Protein AF-0000000071189160 (afdb_homodimer)

pLDDT: mean 74.37, std 26.15, range [23.67, 98.25]

Sequence (328 aa):
MEPSLGYVTARKLLKERFGEPYVIANAHIEQITKGPPLKASDREGLLNLADKLKDCELTLQSIGYLEDLNTTDNLKQITERFPTHLKARWLDIARVIRNGGGKPNIGQMSQFITEKAMAANDPVFGDIMDNKDSTKNEKPRQKFRPECLERILASRPRFGDLQGMEPSLGYVTARKLLKERFGEPYVIANAHIEQITKGPPLKASDREGLLNLADKLKDCELTLQSIGYLEDLNTTDNLKQITERFPTHLKARWLDIARVIRNGGGKPNIGQMSQFITEKAMAANDPVFGDIMDNKDSTKNEKPRQKFRPECLERILASRPRFGDLQG

Solvent-accessible surface area (backbone atoms only — not comparable to full-atom values): 18697 Å² total; per-residue (Å²): 130,60,75,64,55,56,49,52,48,50,50,50,48,46,44,60,65,56,32,47,60,48,51,52,43,50,55,46,48,47,61,60,40,53,73,71,57,41,55,81,80,39,52,68,58,40,40,51,49,23,52,51,45,46,51,39,52,52,52,22,50,75,71,65,43,43,48,58,51,43,21,69,66,47,51,48,38,34,45,58,31,40,21,70,74,55,33,54,52,48,51,51,50,41,48,52,35,41,76,72,72,45,68,70,41,60,67,58,51,29,51,51,42,38,53,52,26,52,51,49,62,29,85,87,58,15,66,63,68,63,58,63,76,56,86,80,86,73,80,80,73,79,78,84,74,74,68,66,60,55,61,70,70,61,71,64,82,78,81,73,80,75,73,121,131,59,73,64,57,57,48,51,48,50,50,52,47,48,42,61,65,56,31,49,60,50,50,52,42,50,56,46,49,48,61,60,39,52,74,72,56,42,56,82,81,40,52,67,58,41,40,50,49,25,51,50,45,46,51,38,52,53,50,22,50,73,71,66,42,43,48,58,51,42,21,68,67,47,52,50,38,34,46,58,30,40,22,70,75,54,32,54,53,48,52,52,49,40,48,52,36,41,74,72,73,46,68,69,40,62,68,59,50,31,51,52,42,39,53,51,26,51,51,50,62,28,85,87,56,16,65,64,69,65,57,63,77,58,86,80,88,74,81,82,72,79,78,84,73,73,68,67,60,55,61,70,70,60,71,64,85,77,83,70,81,76,73,120

Organism: Exaiptasia diaphana (NCBI:txid2652724)

Foldseek 3Di:
DPPVVVVVVVVVVCCVVVVVLVVVLVVLLCVQLDDAADAPLCLVVLQVSLVSLVVSCVSCVVSVNQVVCFDPNSVVSNLNNYHPVLSVVVVVLQVVQVVVVHGDGSVLVSVSSNVVSCQLPPPVCNVVVVPPVDDDPDDPPDDDDPVVSVVSVPPPPPPDDPPD/DPPVVVVVVVVVVCCVVVVVLVVVLVVLLCVQLDDAADAPLCLVVLQVSLVSLVVSCVSCVVSVNQVVCFDPNSVVSNLNNYHPVLSVVVVVLQVVQVVVVHGDGSVLVSVSSNVVSCQCPPPVCNVVVVPPVDDDPDDPPDDDDPVVSVVSVPPPPPPDDPPD

Structure (mmCIF, N/CA/C/O backbone):
data_AF-0000000071189160-model_v1
#
loop_
_entity.id
_entity.type
_entity.pdbx_description
1 polymer 'Uncharacterized protein'
#
loop_
_atom_site.group_PDB
_atom_site.id
_atom_site.type_symbol
_atom_site.label_atom_id
_atom_site.label_alt_id
_atom_site.label_comp_id
_atom_site.label_asym_id
_atom_site.label_entity_id
_atom_site.label_seq_id
_atom_site.pdbx_PDB_ins_code
_atom_site.Cartn_x
_atom_site.Cartn_y
_atom_site.Cartn_z
_atom_site.occupancy
_atom_site.B_iso_or_equiv
_atom_site.auth_seq_id
_atom_site.auth_comp_id
_atom_site.auth_asym_id
_atom_site.auth_atom_id
_atom_site.pdbx_PDB_model_num
ATOM 1 N N . MET A 1 1 ? 10.414 -36.594 6.113 1 33.5 1 MET A N 1
ATOM 2 C CA . MET A 1 1 ? 9.906 -35.406 6.758 1 33.5 1 MET A CA 1
ATOM 3 C C . MET A 1 1 ? 8.727 -34.812 5.98 1 33.5 1 MET A C 1
ATOM 5 O O . MET A 1 1 ? 8.789 -34.719 4.754 1 33.5 1 MET A O 1
ATOM 9 N N . GLU A 1 2 ? 7.52 -34.844 6.445 1 39.72 2 GLU A N 1
ATOM 10 C CA . GLU A 1 2 ? 6.238 -34.562 5.809 1 39.72 2 GLU A CA 1
ATOM 11 C C . GLU A 1 2 ? 6.215 -33.156 5.242 1 39.72 2 GLU A C 1
ATOM 13 O O . GLU A 1 2 ? 6.695 -32.219 5.883 1 39.72 2 GLU A O 1
ATOM 18 N N . PRO A 1 3 ? 6.125 -33.062 3.967 1 46.66 3 PRO A N 1
ATOM 19 C CA . PRO A 1 3 ? 6.062 -31.812 3.219 1 46.66 3 PRO A CA 1
ATOM 20 C C . PRO A 1 3 ? 5.355 -30.703 3.994 1 46.66 3 PRO A C 1
ATOM 22 O O . PRO A 1 3 ? 5.707 -29.531 3.855 1 46.66 3 PRO A O 1
ATOM 25 N N . SER A 1 4 ? 4.492 -31.078 4.875 1 48.78 4 SER A N 1
ATOM 26 C CA . SER A 1 4 ? 3.73 -30.141 5.711 1 48.78 4 SER A CA 1
ATOM 27 C C . SER A 1 4 ? 4.625 -29.469 6.746 1 48.78 4 SER A C 1
ATOM 29 O O . SER A 1 4 ? 4.441 -28.297 7.059 1 48.78 4 SER A O 1
ATOM 31 N N . LEU A 1 5 ? 5.559 -30.266 7.328 1 48.88 5 LEU A N 1
ATOM 32 C CA . LEU A 1 5 ? 6.387 -29.719 8.398 1 48.88 5 LEU A CA 1
ATOM 33 C C . LEU A 1 5 ? 7.34 -28.656 7.863 1 48.88 5 LEU A C 1
ATOM 35 O O . LEU A 1 5 ? 7.602 -27.656 8.531 1 48.88 5 LEU A O 1
ATOM 39 N N . GLY A 1 6 ? 7.863 -28.875 6.723 1 45.75 6 GLY A N 1
ATOM 40 C CA . GLY A 1 6 ? 8.766 -27.906 6.109 1 45.75 6 GLY A CA 1
ATOM 41 C C . GLY A 1 6 ? 8.109 -26.578 5.805 1 45.75 6 GLY A C 1
ATOM 42 O O . GLY A 1 6 ? 8.727 -25.516 5.961 1 45.75 6 GLY A O 1
ATOM 43 N N . TYR A 1 7 ? 6.875 -26.75 5.449 1 47.91 7 TYR A N 1
ATOM 44 C CA . TYR A 1 7 ? 6.125 -25.531 5.172 1 47.91 7 TYR A CA 1
ATOM 45 C C . TYR A 1 7 ? 5.887 -24.734 6.449 1 47.91 7 TYR A C 1
ATOM 47 O O . TYR A 1 7 ? 6.062 -23.516 6.469 1 47.91 7 TYR A O 1
ATOM 55 N N . VAL A 1 8 ? 5.492 -25.484 7.48 1 50.38 8 VAL A N 1
ATOM 56 C CA . VAL A 1 8 ? 5.219 -24.812 8.742 1 50.38 8 VAL A CA 1
ATOM 57 C C . VAL A 1 8 ? 6.5 -24.156 9.266 1 50.38 8 VAL A C 1
ATOM 59 O O . VAL A 1 8 ? 6.473 -23.031 9.742 1 50.38 8 VAL A O 1
ATOM 62 N N . THR A 1 9 ? 7.566 -24.875 9.141 1 50.59 9 THR A N 1
ATOM 63 C CA . THR A 1 9 ? 8.82 -24.312 9.641 1 50.59 9 THR A CA 1
ATOM 64 C C . THR A 1 9 ? 9.273 -23.141 8.781 1 50.59 9 THR A C 1
ATOM 66 O O . THR A 1 9 ? 9.742 -22.125 9.312 1 50.59 9 THR A O 1
ATOM 69 N N . ALA A 1 10 ? 9.195 -23.281 7.582 1 47.94 10 ALA A N 1
ATOM 70 C CA . ALA A 1 10 ? 9.57 -22.172 6.699 1 47.94 10 ALA A CA 1
ATOM 71 C C . ALA A 1 10 ? 8.688 -20.953 6.953 1 47.94 10 ALA A C 1
ATOM 73 O O . ALA A 1 10 ? 9.18 -19.812 6.98 1 47.94 10 ALA A O 1
ATOM 74 N N . ARG A 1 11 ? 7.41 -21.234 7.234 1 48.31 11 ARG A N 1
ATOM 75 C CA . ARG A 1 11 ? 6.5 -20.141 7.59 1 48.31 11 ARG A CA 1
ATOM 76 C C . ARG A 1 11 ? 6.938 -19.469 8.883 1 48.31 11 ARG A C 1
ATOM 78 O O . ARG A 1 11 ? 6.879 -18.234 8.992 1 48.31 11 ARG A O 1
ATOM 85 N N . LYS A 1 12 ? 7.246 -20.328 9.852 1 50.97 12 LYS A N 1
ATOM 86 C CA . LYS A 1 12 ? 7.703 -19.781 11.125 1 50.97 12 LYS A CA 1
ATOM 87 C C . LYS A 1 12 ? 8.977 -18.969 10.953 1 50.97 12 LYS A C 1
ATOM 89 O O . LYS A 1 12 ? 9.117 -17.891 11.523 1 50.97 12 LYS A O 1
ATOM 94 N N . LEU A 1 13 ? 9.867 -19.5 10.188 1 47.38 13 LEU A N 1
ATOM 95 C CA . LEU A 1 13 ? 11.141 -18.812 9.969 1 47.38 13 LEU A CA 1
ATOM 96 C C . LEU A 1 13 ? 10.938 -17.531 9.172 1 47.38 13 LEU A C 1
ATOM 98 O O . LEU A 1 13 ? 11.57 -16.516 9.461 1 47.38 13 LEU A O 1
ATOM 102 N N . LEU A 1 14 ? 10.219 -17.531 8.188 1 49.66 14 LEU A N 1
ATOM 103 C CA . LEU A 1 14 ? 9.867 -16.328 7.438 1 49.66 14 LEU A CA 1
ATOM 104 C C . LEU A 1 14 ? 9.234 -15.289 8.344 1 49.66 14 LEU A C 1
ATOM 106 O O . LEU A 1 14 ? 9.562 -14.102 8.258 1 49.66 14 LEU A O 1
ATOM 110 N N . LYS A 1 15 ? 8.336 -15.828 9.188 1 52.25 15 LYS A N 1
ATOM 111 C CA . LYS A 1 15 ? 7.734 -14.93 10.172 1 52.25 15 LYS A CA 1
ATOM 112 C C . LYS A 1 15 ? 8.789 -14.352 11.109 1 52.25 15 LYS A C 1
ATOM 114 O O . LYS A 1 15 ? 8.734 -13.18 11.469 1 52.25 15 LYS A O 1
ATOM 119 N N . GLU A 1 16 ? 9.609 -15.203 11.602 1 52.16 16 GLU A N 1
ATOM 120 C CA . GLU A 1 16 ? 10.625 -14.758 12.555 1 52.16 16 GLU A CA 1
ATOM 121 C C . GLU A 1 16 ? 11.547 -13.711 11.93 1 52.16 16 GLU A C 1
ATOM 123 O O . GLU A 1 16 ? 11.906 -12.734 12.578 1 52.16 16 GLU A O 1
ATOM 128 N N . ARG A 1 17 ? 12.086 -14.07 10.836 1 49.28 17 ARG A N 1
ATOM 129 C CA . ARG A 1 17 ? 13.086 -13.18 10.25 1 49.28 17 ARG A CA 1
ATOM 130 C C . ARG A 1 17 ? 12.422 -11.992 9.562 1 49.28 17 ARG A C 1
ATOM 132 O O . ARG A 1 17 ? 12.883 -10.859 9.68 1 49.28 17 ARG A O 1
ATOM 139 N N . PHE A 1 18 ? 11.461 -12.25 8.742 1 53.78 18 PHE A N 1
ATOM 140 C CA . PHE A 1 18 ? 10.812 -11.188 7.984 1 53.78 18 PHE A CA 1
ATOM 141 C C . PHE A 1 18 ? 9.703 -10.531 8.805 1 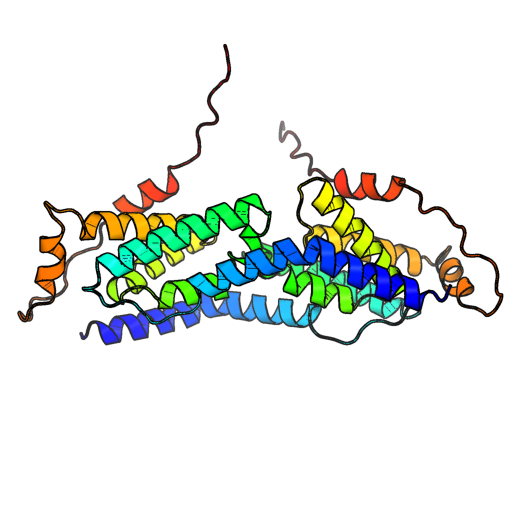53.78 18 PHE A C 1
ATOM 143 O O . PHE A 1 18 ? 9.195 -9.477 8.438 1 53.78 18 PHE A O 1
ATOM 150 N N . GLY A 1 19 ? 9.57 -11.211 9.922 1 62.69 19 GLY A N 1
ATOM 151 C CA . GLY A 1 19 ? 8.523 -10.742 10.812 1 62.69 19 GLY A CA 1
ATOM 152 C C . GLY A 1 19 ? 8.891 -9.453 11.539 1 62.69 19 GLY A C 1
ATOM 153 O O . GLY A 1 19 ? 8.023 -8.617 11.789 1 62.69 19 GLY A O 1
ATOM 154 N N . GLU A 1 20 ? 10.25 -9.305 11.633 1 79.12 20 GLU A N 1
ATOM 155 C CA . GLU A 1 20 ? 10.617 -8.156 12.461 1 79.12 20 GLU A CA 1
ATOM 156 C C . GLU A 1 20 ? 10.438 -6.852 11.695 1 79.12 20 GLU A C 1
ATOM 158 O O . GLU A 1 20 ? 9.82 -5.914 12.195 1 79.12 20 GLU A O 1
ATOM 163 N N . PRO A 1 21 ? 10.922 -6.82 10.406 1 85.75 21 PRO A N 1
ATOM 164 C CA . PRO A 1 21 ? 10.719 -5.551 9.703 1 85.75 21 PRO A CA 1
ATOM 165 C C . PRO A 1 21 ? 9.242 -5.246 9.461 1 85.75 21 PRO A C 1
ATOM 167 O O . PRO A 1 21 ? 8.836 -4.082 9.492 1 85.75 21 PRO A O 1
ATOM 170 N N . TYR A 1 22 ? 8.539 -6.262 9.336 1 87.44 22 TYR A N 1
ATOM 171 C CA . TYR A 1 22 ? 7.109 -6.078 9.141 1 87.44 22 TYR A CA 1
ATOM 172 C C . TYR A 1 22 ? 6.449 -5.531 10.398 1 87.44 22 TYR A C 1
ATOM 174 O O . TYR A 1 22 ? 5.629 -4.617 10.336 1 87.44 22 TYR A O 1
ATOM 182 N N . VAL A 1 23 ? 6.828 -6.113 11.5 1 90.19 23 VAL A N 1
ATOM 183 C CA . VAL A 1 23 ? 6.285 -5.676 12.781 1 90.19 23 VAL A CA 1
ATOM 184 C C . VAL A 1 23 ? 6.68 -4.223 13.039 1 90.19 23 VAL A C 1
ATOM 186 O O . VAL A 1 23 ? 5.848 -3.414 13.461 1 90.19 23 VAL A O 1
ATOM 189 N N . ILE A 1 24 ? 7.898 -3.883 12.719 1 92.38 24 ILE A N 1
ATOM 190 C CA . ILE A 1 24 ? 8.391 -2.521 12.891 1 92.38 24 ILE A CA 1
ATOM 191 C C . ILE A 1 24 ? 7.621 -1.571 11.977 1 92.38 24 ILE A C 1
ATOM 193 O O . ILE A 1 24 ? 7.152 -0.52 12.422 1 92.38 24 ILE A O 1
ATOM 197 N N . ALA A 1 25 ? 7.484 -1.982 10.75 1 94.19 25 ALA A N 1
ATOM 198 C CA . ALA A 1 25 ? 6.777 -1.151 9.781 1 94.19 25 ALA A CA 1
ATOM 199 C C . ALA A 1 25 ? 5.344 -0.876 10.242 1 94.19 25 ALA A C 1
ATOM 201 O O . ALA A 1 25 ? 4.902 0.275 10.258 1 94.19 25 ALA A O 1
ATOM 202 N N . ASN A 1 26 ? 4.668 -1.896 10.703 1 93.88 26 ASN A N 1
ATOM 203 C CA . ASN A 1 26 ? 3.271 -1.745 11.086 1 93.88 26 ASN A CA 1
ATOM 204 C C . ASN A 1 26 ? 3.127 -0.875 12.336 1 93.88 26 ASN A C 1
ATOM 206 O O . ASN A 1 26 ? 2.189 -0.082 12.438 1 93.88 26 ASN A O 1
ATOM 210 N N . ALA A 1 27 ? 4.023 -1.061 13.234 1 94.12 27 ALA A N 1
ATOM 211 C CA . ALA A 1 27 ? 3.992 -0.224 14.438 1 94.12 27 ALA A CA 1
ATOM 212 C C . ALA A 1 27 ? 4.141 1.251 14.078 1 94.12 27 ALA A C 1
ATOM 214 O O . ALA A 1 27 ? 3.441 2.104 14.625 1 94.12 27 ALA A O 1
ATOM 215 N N . HIS A 1 28 ? 5.035 1.533 13.164 1 96.31 28 HIS A N 1
ATOM 216 C CA . HIS A 1 28 ? 5.25 2.912 12.742 1 96.31 28 HIS A CA 1
ATOM 217 C C . HIS A 1 28 ? 4.055 3.447 11.969 1 96.31 28 HIS A C 1
ATOM 219 O O . HIS A 1 28 ? 3.652 4.598 12.148 1 96.31 28 HIS A O 1
ATOM 225 N N . ILE A 1 29 ? 3.473 2.682 11.102 1 97.75 29 ILE A N 1
ATOM 226 C CA . ILE A 1 29 ? 2.311 3.094 10.32 1 97.75 29 ILE A CA 1
ATOM 227 C C . ILE A 1 29 ? 1.142 3.395 11.258 1 97.75 29 ILE A C 1
ATOM 229 O O . ILE A 1 29 ? 0.478 4.426 11.117 1 97.75 29 ILE A O 1
ATOM 233 N N . GLU A 1 30 ? 0.922 2.537 12.234 1 96.81 30 GLU A N 1
ATOM 234 C CA . GLU A 1 30 ? -0.174 2.73 13.18 1 96.81 30 GLU A CA 1
ATOM 235 C C . GLU A 1 30 ? 0 4.023 13.969 1 96.81 30 GLU A C 1
ATOM 237 O O . GLU A 1 30 ? -0.978 4.715 14.266 1 96.81 30 GLU A O 1
ATOM 242 N N . GLN A 1 31 ? 1.204 4.336 14.25 1 95.56 31 GLN A N 1
ATOM 243 C CA . GLN A 1 31 ? 1.503 5.523 15.047 1 95.56 31 GLN A CA 1
ATOM 244 C C . GLN A 1 31 ? 1.04 6.793 14.328 1 95.56 31 GLN A C 1
ATOM 246 O O . GLN A 1 31 ? 0.618 7.754 14.977 1 95.56 31 GLN A O 1
ATOM 251 N N . ILE A 1 32 ? 1.069 6.75 13.016 1 97.62 32 ILE A N 1
ATOM 252 C CA . ILE A 1 32 ? 0.796 8 12.328 1 97.62 32 ILE A CA 1
ATOM 253 C C . ILE A 1 32 ? -0.613 7.973 11.742 1 97.62 32 ILE A C 1
ATOM 255 O O . ILE A 1 32 ? -1.147 9.008 11.336 1 97.62 32 ILE A O 1
ATOM 259 N N . THR A 1 33 ? -1.195 6.828 11.625 1 97.56 33 THR A N 1
ATOM 260 C CA . THR A 1 33 ? -2.518 6.727 11.016 1 97.56 33 THR A CA 1
ATOM 261 C C . THR A 1 33 ? -3.607 6.758 12.078 1 97.56 33 THR A C 1
ATOM 263 O O . THR A 1 33 ? -4.758 7.094 11.789 1 97.56 33 THR A O 1
ATOM 266 N N . LYS A 1 34 ? -3.189 6.406 13.25 1 95.56 34 LYS A N 1
ATOM 267 C CA . LYS A 1 34 ? -4.168 6.383 14.336 1 95.56 34 LYS A CA 1
ATOM 268 C C . LYS A 1 34 ? -4 7.594 15.25 1 95.56 34 LYS A C 1
ATOM 270 O O . LYS A 1 34 ? -2.881 8.055 15.484 1 95.56 34 LYS A O 1
ATOM 275 N N . GLY A 1 35 ? -5.074 8.18 15.734 1 93.56 35 GLY A N 1
ATOM 276 C CA . GLY A 1 35 ? -5.062 9.32 16.641 1 93.56 35 GLY A CA 1
ATOM 277 C C . GLY A 1 35 ? -6.152 10.328 16.344 1 93.56 35 GLY A C 1
ATOM 278 O O . GLY A 1 35 ? -6.789 10.273 15.289 1 93.56 35 GLY A O 1
ATOM 279 N N . PRO A 1 36 ? -6.336 11.188 17.234 1 93.69 36 PRO A N 1
ATOM 280 C CA . PRO A 1 36 ? -7.363 12.219 17.062 1 93.69 36 PRO A CA 1
ATOM 281 C C . PRO A 1 36 ? -6.93 13.32 16.094 1 93.69 36 PRO A C 1
ATOM 283 O O . PRO A 1 36 ? -5.73 13.531 15.898 1 93.69 36 PRO A O 1
ATOM 286 N N . PRO A 1 37 ? -7.895 13.906 15.484 1 94.06 37 PRO A N 1
ATOM 287 C CA . PRO A 1 37 ? -7.551 15.094 14.711 1 94.06 37 PRO A CA 1
ATOM 288 C C . PRO A 1 37 ? -6.93 16.203 15.562 1 94.06 37 PRO A C 1
ATOM 290 O O . PRO A 1 37 ? -7.262 16.328 16.75 1 94.06 37 PRO A O 1
ATOM 293 N N . LEU A 1 38 ? -6.078 16.953 14.922 1 96.81 38 LEU A N 1
ATOM 294 C CA . LEU A 1 38 ? -5.473 18.094 15.594 1 96.81 38 LEU A CA 1
ATOM 295 C C . LEU A 1 38 ? -6.387 19.312 15.516 1 96.81 38 LEU A C 1
ATOM 297 O O . LEU A 1 38 ? -7.047 19.547 14.5 1 96.81 38 LEU A O 1
ATOM 301 N N . LYS A 1 39 ? -6.312 20.109 16.562 1 93.94 39 LYS A N 1
ATOM 302 C CA . LYS A 1 39 ? -6.996 21.391 16.547 1 93.94 39 LYS A CA 1
ATOM 303 C C . LYS A 1 39 ? -6.207 22.422 15.734 1 93.94 39 LYS A C 1
ATOM 305 O O . LYS A 1 39 ? -4.98 22.344 15.656 1 93.94 39 LYS A O 1
ATOM 310 N N . ALA A 1 40 ? -6.906 23.344 15.211 1 90.38 40 ALA A N 1
ATOM 311 C CA . ALA A 1 40 ? -6.285 24.391 14.406 1 90.38 40 ALA A CA 1
ATOM 312 C C . ALA A 1 40 ? -5.246 25.172 15.211 1 90.38 40 ALA A C 1
ATOM 314 O O . ALA A 1 40 ? -4.23 25.609 14.664 1 90.38 40 ALA A O 1
ATOM 315 N N . SER A 1 41 ? -5.418 25.312 16.469 1 91.06 41 SER A N 1
ATOM 316 C CA . SER A 1 41 ? -4.559 26.109 17.328 1 91.06 41 SER A CA 1
ATOM 317 C C . SER A 1 41 ? -3.396 25.281 17.875 1 91.06 41 SER A C 1
ATOM 319 O O . SER A 1 41 ? -2.504 25.828 18.531 1 91.06 41 SER A O 1
ATOM 321 N N . ASP A 1 42 ? -3.42 24.062 17.641 1 93.19 42 ASP A N 1
ATOM 322 C CA . ASP A 1 42 ? -2.42 23.172 18.219 1 93.19 42 ASP A CA 1
ATOM 323 C C . ASP A 1 42 ? -1.12 23.203 17.422 1 93.19 42 ASP A C 1
ATOM 325 O O . ASP A 1 42 ? -0.782 22.25 16.734 1 93.19 42 ASP A O 1
ATOM 329 N N . ARG A 1 43 ? -0.345 24.188 17.609 1 92 43 ARG A N 1
ATOM 330 C CA . ARG A 1 43 ? 0.89 24.406 16.875 1 92 43 ARG A CA 1
ATOM 331 C C . ARG A 1 43 ? 1.926 23.328 17.203 1 92 43 ARG A C 1
ATOM 333 O O . ARG A 1 43 ? 2.604 22.828 16.297 1 92 43 ARG A O 1
ATOM 340 N N . GLU A 1 44 ? 2.031 23.047 18.453 1 93.44 44 GLU A N 1
ATOM 341 C CA . GLU A 1 44 ? 2.988 22.031 18.875 1 93.44 44 GLU A CA 1
ATOM 342 C C . GLU A 1 44 ? 2.609 20.656 18.344 1 93.44 44 GLU A C 1
ATOM 344 O O . GLU A 1 44 ? 3.479 19.891 17.922 1 93.44 44 GLU A O 1
ATOM 349 N N . GLY A 1 45 ? 1.301 20.344 18.422 1 96.06 45 GLY A N 1
ATOM 350 C CA . GLY A 1 45 ? 0.821 19.094 17.875 1 96.06 45 GLY A CA 1
ATOM 351 C C . GLY A 1 45 ? 1.114 18.938 16.391 1 96.06 45 GLY A C 1
ATOM 352 O O . GLY A 1 45 ? 1.461 17.844 15.93 1 96.06 45 GLY A O 1
ATOM 353 N N . LEU A 1 46 ? 0.98 20 15.68 1 96.56 46 LEU A N 1
ATOM 354 C CA . LEU A 1 46 ? 1.248 19.969 14.25 1 96.56 46 LEU A CA 1
ATOM 355 C C . LEU A 1 46 ? 2.725 19.688 13.977 1 96.56 46 LEU A C 1
ATOM 357 O O . LEU A 1 46 ? 3.062 18.906 13.094 1 96.56 46 LEU A O 1
ATOM 361 N N . LEU A 1 47 ? 3.549 20.344 14.734 1 96.06 47 LEU A N 1
ATOM 362 C CA . LEU A 1 47 ? 4.984 20.125 14.602 1 96.06 47 LEU A CA 1
ATOM 363 C C . LEU A 1 47 ? 5.344 18.688 14.93 1 96.06 47 LEU A C 1
ATOM 365 O O . LEU A 1 47 ? 6.148 18.062 14.234 1 96.06 47 LEU A O 1
ATOM 369 N N . ASN A 1 48 ? 4.762 18.172 16.016 1 96.56 48 ASN A N 1
ATOM 370 C CA . ASN A 1 48 ? 4.996 16.781 16.406 1 96.56 48 ASN A CA 1
ATOM 371 C C . ASN A 1 48 ? 4.547 15.805 15.32 1 96.56 48 ASN A C 1
ATOM 373 O O . ASN A 1 48 ? 5.23 14.82 15.047 1 96.56 48 ASN A O 1
ATOM 377 N N . LEU A 1 49 ? 3.396 16.078 14.758 1 97.5 49 LEU A N 1
ATOM 378 C CA . LEU A 1 49 ? 2.906 15.219 13.68 1 97.5 49 LEU A CA 1
ATOM 379 C C . LEU A 1 49 ? 3.842 15.273 12.477 1 97.5 49 LEU A C 1
ATOM 381 O O . LEU A 1 49 ? 4.145 14.234 11.875 1 97.5 49 LEU A O 1
ATOM 385 N N . ALA A 1 50 ? 4.301 16.406 12.117 1 97.44 50 ALA A N 1
ATOM 386 C CA . ALA A 1 50 ? 5.246 16.562 11.008 1 97.44 50 ALA A CA 1
ATOM 387 C C . ALA A 1 50 ? 6.5 15.727 11.242 1 97.44 50 ALA A C 1
ATOM 389 O O . ALA A 1 50 ? 6.957 15.023 10.336 1 97.44 50 ALA A O 1
ATOM 390 N N . ASP A 1 51 ? 7.023 15.805 12.445 1 97.44 51 ASP A N 1
ATOM 391 C CA . ASP A 1 51 ? 8.219 15.047 12.797 1 97.44 51 ASP A CA 1
ATOM 392 C C . ASP A 1 51 ? 7.957 13.547 12.719 1 97.44 51 ASP A C 1
ATOM 394 O O . ASP A 1 51 ? 8.789 12.789 12.203 1 97.44 51 ASP A O 1
ATOM 398 N N . LYS A 1 52 ? 6.832 13.117 13.25 1 97.81 52 LYS A N 1
ATOM 399 C CA . LYS A 1 52 ? 6.477 11.703 13.234 1 97.81 52 LYS A CA 1
ATOM 400 C C . LYS A 1 52 ? 6.336 11.188 11.805 1 97.81 52 LYS A C 1
ATOM 402 O O . LYS A 1 52 ? 6.75 10.07 11.492 1 97.81 52 LYS A O 1
ATOM 407 N N . LEU A 1 53 ? 5.695 12 10.922 1 98.19 53 LEU A N 1
ATOM 408 C CA . LEU A 1 53 ? 5.535 11.602 9.531 1 98.19 53 LEU A CA 1
ATOM 409 C C . LEU A 1 53 ? 6.891 11.43 8.852 1 98.19 53 LEU A C 1
ATOM 411 O O . LEU A 1 53 ? 7.117 10.438 8.148 1 98.19 53 LEU A O 1
ATOM 415 N N . LYS A 1 54 ? 7.773 12.352 9.117 1 97.69 54 LYS A N 1
ATOM 416 C CA . LYS A 1 54 ? 9.109 12.289 8.539 1 97.69 54 LYS A CA 1
ATOM 417 C C . LYS A 1 54 ? 9.883 11.078 9.062 1 97.69 54 LYS A C 1
ATOM 419 O O . LYS A 1 54 ? 10.523 10.359 8.297 1 97.69 54 LYS A O 1
ATOM 424 N N . ASP A 1 55 ? 9.836 10.875 10.359 1 97.31 55 ASP A N 1
ATOM 425 C CA . ASP A 1 55 ? 10.508 9.742 10.984 1 97.31 55 ASP A CA 1
ATOM 426 C C . ASP A 1 55 ? 9.977 8.422 10.422 1 97.31 55 ASP A C 1
ATOM 428 O O . ASP A 1 55 ? 10.758 7.504 10.148 1 97.31 55 ASP A O 1
ATOM 432 N N . CYS A 1 56 ? 8.695 8.367 10.297 1 97.69 56 CYS A N 1
ATOM 433 C CA . CYS A 1 56 ? 8.07 7.156 9.773 1 97.69 56 CYS A CA 1
ATOM 434 C C . CYS A 1 56 ? 8.5 6.902 8.328 1 97.69 56 CYS A C 1
ATOM 436 O O . CYS A 1 56 ? 8.859 5.781 7.973 1 97.69 56 CYS A O 1
ATOM 438 N N . GLU A 1 57 ? 8.422 7.906 7.496 1 97.38 57 GLU A N 1
ATOM 439 C CA . GLU A 1 57 ? 8.836 7.801 6.102 1 97.38 57 GLU A CA 1
ATOM 440 C C . GLU A 1 57 ? 10.273 7.285 5.988 1 97.38 57 GLU A C 1
ATOM 442 O O . GLU A 1 57 ? 10.539 6.34 5.242 1 97.38 57 GLU A O 1
ATOM 447 N N . LEU A 1 58 ? 11.195 7.871 6.754 1 95.94 58 LEU A N 1
ATOM 448 C CA . LEU A 1 58 ? 12.609 7.504 6.715 1 95.94 58 LEU A CA 1
ATOM 449 C C . LEU A 1 58 ? 12.812 6.074 7.203 1 95.94 58 LEU A C 1
ATOM 451 O O . LEU A 1 58 ? 13.578 5.312 6.602 1 95.94 58 LEU A O 1
ATOM 455 N N . THR A 1 59 ? 12.195 5.719 8.289 1 95.75 59 THR A N 1
ATOM 456 C CA . THR A 1 59 ? 12.312 4.379 8.859 1 95.75 59 THR A CA 1
ATOM 457 C C . THR A 1 59 ? 11.812 3.328 7.867 1 95.75 59 THR A C 1
ATOM 459 O O . THR A 1 59 ? 12.523 2.359 7.574 1 95.75 59 THR A O 1
ATOM 462 N N . LEU A 1 60 ? 10.648 3.594 7.316 1 95 60 LEU A N 1
ATOM 463 C CA . LEU A 1 60 ? 10.055 2.613 6.418 1 95 60 LEU A CA 1
ATOM 464 C C . LEU A 1 60 ? 10.844 2.521 5.113 1 95 60 LEU A C 1
ATOM 466 O O . LEU A 1 60 ? 10.938 1.446 4.516 1 95 60 LEU A O 1
ATOM 470 N N . GLN A 1 61 ? 11.328 3.633 4.656 1 93.75 61 GLN A N 1
ATOM 471 C CA . GLN A 1 61 ? 12.211 3.6 3.492 1 93.75 61 GLN A CA 1
ATOM 472 C C . GLN A 1 61 ? 13.438 2.736 3.754 1 93.75 61 GLN A C 1
ATOM 474 O O . GLN A 1 61 ? 13.828 1.927 2.908 1 93.75 61 GLN A O 1
ATOM 479 N N . SER A 1 62 ? 14.016 2.85 4.898 1 91.56 62 SER A N 1
ATOM 480 C CA . SER A 1 62 ? 15.258 2.166 5.242 1 9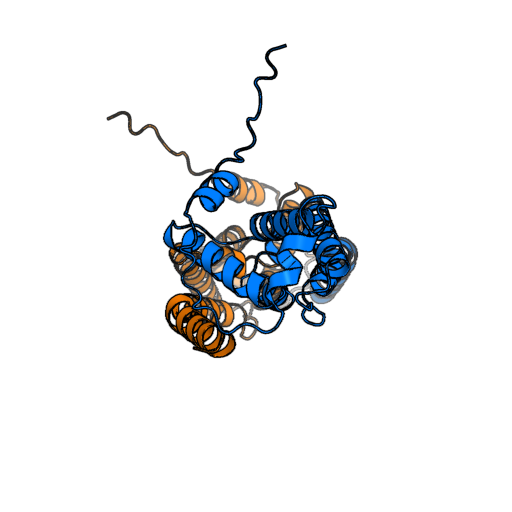1.56 62 SER A CA 1
ATOM 481 C C . SER A 1 62 ? 15.047 0.658 5.332 1 91.56 62 SER A C 1
ATOM 483 O O . SER A 1 62 ? 15.969 -0.117 5.051 1 91.56 62 SER A O 1
ATOM 485 N N . ILE A 1 63 ? 13.852 0.234 5.664 1 88.81 63 ILE A N 1
ATOM 486 C CA . ILE A 1 63 ? 13.633 -1.197 5.844 1 88.81 63 ILE A CA 1
ATOM 487 C C . ILE A 1 63 ? 12.828 -1.748 4.668 1 88.81 63 ILE A C 1
ATOM 489 O O . ILE A 1 63 ? 12.398 -2.904 4.691 1 88.81 63 ILE A O 1
ATOM 493 N N . GLY A 1 64 ? 12.492 -0.883 3.693 1 88.94 64 GLY A N 1
ATOM 494 C CA . GLY A 1 64 ? 11.898 -1.335 2.445 1 88.94 64 GLY A CA 1
ATOM 495 C C . GLY A 1 64 ? 10.398 -1.506 2.527 1 88.94 64 GLY A C 1
ATOM 496 O O . GLY A 1 64 ? 9.828 -2.367 1.853 1 88.94 64 GLY A O 1
ATOM 497 N N . TYR A 1 65 ? 9.641 -0.733 3.373 1 92.44 65 TYR A N 1
ATOM 498 C CA . TYR A 1 65 ? 8.203 -0.887 3.561 1 92.44 65 TYR A CA 1
ATOM 499 C C . TYR A 1 65 ? 7.477 0.42 3.273 1 92.44 65 TYR A C 1
ATOM 501 O O . TYR A 1 65 ? 6.34 0.615 3.719 1 92.44 65 TYR A O 1
ATOM 509 N N . LEU A 1 66 ? 8.148 1.295 2.492 1 93.31 66 LEU A N 1
ATOM 510 C CA . LEU A 1 66 ? 7.543 2.596 2.225 1 93.31 66 LEU A CA 1
ATOM 511 C C . LEU A 1 66 ? 6.234 2.443 1.455 1 93.31 66 LEU A C 1
ATOM 513 O O . LEU A 1 66 ? 5.277 3.178 1.7 1 93.31 66 LEU A O 1
ATOM 517 N N . GLU A 1 67 ? 6.172 1.504 0.574 1 92.19 67 GLU A N 1
ATOM 518 C CA . GLU A 1 67 ? 4.973 1.296 -0.232 1 92.19 67 GLU A CA 1
ATOM 519 C C . GLU A 1 67 ? 3.801 0.833 0.63 1 92.19 67 GLU A C 1
ATOM 521 O O . GLU A 1 67 ? 2.643 1.109 0.314 1 92.19 67 GLU A O 1
ATOM 526 N N . ASP A 1 68 ? 4.078 0.172 1.747 1 95.81 68 ASP A N 1
ATOM 527 C CA . ASP A 1 68 ? 3.025 -0.252 2.666 1 95.81 68 ASP A CA 1
ATOM 528 C C . ASP A 1 68 ? 2.365 0.949 3.338 1 95.81 68 ASP A C 1
ATOM 530 O O . ASP A 1 68 ? 1.21 0.875 3.76 1 95.81 68 ASP A O 1
ATOM 534 N N . LEU A 1 69 ? 3.062 1.972 3.365 1 96.94 69 LEU A N 1
ATOM 535 C CA . LEU A 1 69 ? 2.533 3.211 3.928 1 96.94 69 LEU A CA 1
ATOM 536 C C . LEU A 1 69 ? 1.781 4.008 2.867 1 96.94 69 LEU A C 1
ATOM 538 O O . LEU A 1 69 ? 0.751 4.621 3.16 1 96.94 69 LEU A O 1
ATOM 542 N N . ASN A 1 70 ? 2.24 3.961 1.651 1 95.88 70 ASN A N 1
ATOM 543 C CA . ASN A 1 70 ? 1.764 4.82 0.574 1 95.88 70 ASN A CA 1
ATOM 544 C C . ASN A 1 70 ? 0.485 4.273 -0.056 1 95.88 70 ASN A C 1
ATOM 546 O O . ASN A 1 70 ? 0.334 4.289 -1.278 1 95.88 70 ASN A O 1
ATOM 550 N N . THR A 1 71 ? -0.379 3.836 0.753 1 94.81 71 THR A N 1
ATOM 551 C CA . THR A 1 71 ? -1.695 3.436 0.268 1 94.81 71 THR A CA 1
ATOM 552 C C . THR A 1 71 ? -2.701 4.57 0.436 1 94.81 71 THR A C 1
ATOM 554 O O . THR A 1 71 ? -2.543 5.422 1.311 1 94.81 71 THR A O 1
ATOM 557 N N . THR A 1 72 ? -3.699 4.535 -0.373 1 92.75 72 THR A N 1
ATOM 558 C CA . THR A 1 72 ? -4.75 5.547 -0.329 1 92.75 72 THR A CA 1
ATOM 559 C C . THR A 1 72 ? -5.402 5.59 1.049 1 92.75 72 THR A C 1
ATOM 561 O O . THR A 1 72 ? -5.621 6.668 1.606 1 92.75 72 THR A O 1
ATOM 564 N N . ASP A 1 73 ? -5.637 4.422 1.645 1 92.56 73 ASP A N 1
ATOM 565 C CA . ASP A 1 73 ? -6.301 4.352 2.941 1 92.56 73 ASP A CA 1
ATOM 566 C C . ASP A 1 73 ? -5.434 4.969 4.039 1 92.56 73 ASP A C 1
ATOM 568 O O . ASP A 1 73 ? -5.93 5.715 4.883 1 92.56 73 ASP A O 1
ATOM 572 N N . ASN A 1 74 ? -4.184 4.586 4.023 1 96.19 74 ASN A N 1
ATOM 573 C CA . ASN A 1 74 ? -3.293 5.152 5.031 1 96.19 74 ASN A CA 1
ATOM 574 C C . ASN A 1 74 ? -3.199 6.672 4.906 1 96.19 74 ASN A C 1
ATOM 576 O O . ASN A 1 74 ? -3.283 7.387 5.906 1 96.19 74 ASN A O 1
ATOM 580 N N . LEU A 1 75 ? -3.025 7.188 3.676 1 96.69 75 LEU A N 1
ATOM 581 C CA . LEU A 1 75 ? -2.906 8.625 3.459 1 96.69 75 LEU A CA 1
ATOM 582 C C . LEU A 1 75 ? -4.188 9.344 3.865 1 96.69 75 LEU A C 1
ATOM 584 O O . LEU A 1 75 ? -4.141 10.453 4.391 1 96.69 75 LEU A O 1
ATOM 588 N N . LYS A 1 76 ? -5.297 8.711 3.652 1 94.06 76 LYS A N 1
ATOM 589 C CA . LYS A 1 76 ? -6.578 9.258 4.086 1 94.06 76 LYS A CA 1
ATOM 590 C C . LYS A 1 76 ? -6.645 9.367 5.605 1 94.06 76 LYS A C 1
ATOM 592 O O . LYS A 1 76 ? -7.051 10.398 6.145 1 94.06 76 LYS A O 1
ATOM 597 N N . GLN A 1 77 ? -6.266 8.312 6.234 1 96.31 77 GLN A N 1
ATOM 598 C CA . GLN A 1 77 ? -6.309 8.297 7.695 1 96.31 77 GLN A CA 1
ATOM 599 C C . GLN A 1 77 ? -5.391 9.367 8.281 1 96.31 77 GLN A C 1
ATOM 601 O O . GLN A 1 77 ? -5.754 10.039 9.25 1 96.31 77 GLN A O 1
ATOM 606 N N . ILE A 1 78 ? -4.246 9.531 7.711 1 98 78 ILE A N 1
ATOM 607 C CA . ILE A 1 78 ? -3.326 10.562 8.172 1 98 78 ILE A CA 1
ATOM 608 C C . ILE A 1 78 ? -3.947 11.945 7.945 1 98 78 ILE A C 1
ATOM 610 O O . ILE A 1 78 ? -3.867 12.812 8.812 1 98 78 ILE A O 1
ATOM 614 N N . THR A 1 79 ? -4.531 12.156 6.773 1 96.94 79 THR A N 1
ATOM 615 C CA . THR A 1 79 ? -5.176 13.422 6.441 1 96.94 79 THR A CA 1
ATOM 616 C C . THR A 1 79 ? -6.234 13.773 7.477 1 96.94 79 THR A C 1
ATOM 618 O O . THR A 1 79 ? -6.398 14.945 7.828 1 96.94 79 THR A O 1
ATOM 621 N N . GLU A 1 80 ? -6.895 12.773 7.992 1 95.94 80 GLU A N 1
ATOM 622 C CA . GLU A 1 80 ? -7.961 12.977 8.969 1 95.94 80 GLU A CA 1
ATOM 623 C C . GLU A 1 80 ? -7.41 13.531 10.281 1 95.94 80 GLU A C 1
ATOM 625 O O . GLU A 1 80 ? -8.156 14.086 11.086 1 95.94 80 GLU A O 1
ATOM 630 N N . ARG A 1 81 ? -6.148 13.414 10.484 1 96.88 81 ARG A N 1
ATOM 631 C CA . ARG A 1 81 ? -5.531 13.906 11.711 1 96.88 81 ARG A CA 1
ATOM 632 C C . ARG A 1 81 ? -5.152 15.375 11.594 1 96.88 81 ARG A C 1
ATOM 634 O O . ARG A 1 81 ? -4.82 16.031 12.586 1 96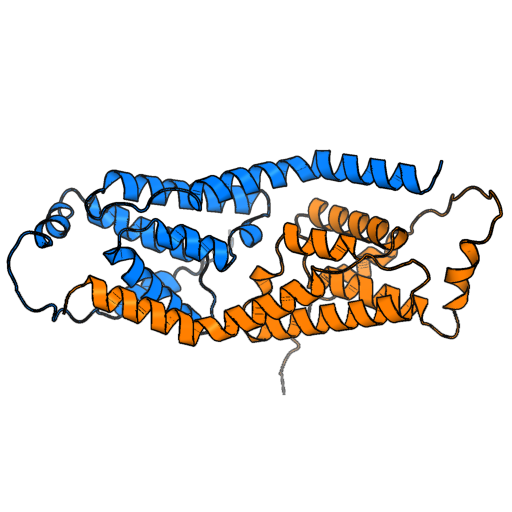.88 81 ARG A O 1
ATOM 641 N N . PHE A 1 82 ? -5.164 15.945 10.359 1 96.75 82 PHE A N 1
ATOM 642 C CA . PHE A 1 82 ? -4.844 17.344 10.141 1 96.75 82 PHE A CA 1
ATOM 643 C C . PHE A 1 82 ? -5.941 18.25 10.695 1 96.75 82 PHE A C 1
ATOM 645 O O . PHE A 1 82 ? -7.113 17.859 10.719 1 96.75 82 PHE A O 1
ATOM 652 N N . PRO A 1 83 ? -5.586 19.5 11.109 1 94.44 83 PRO A N 1
ATOM 653 C CA . PRO A 1 83 ? -6.633 20.5 11.32 1 94.44 83 PRO A CA 1
ATOM 654 C C . PRO A 1 83 ? -7.504 20.703 10.078 1 94.44 83 PRO A C 1
ATOM 656 O O . PRO A 1 83 ? -7.016 20.594 8.953 1 94.44 83 PRO A O 1
ATOM 659 N N . THR A 1 84 ? -8.672 21.062 10.297 1 91.5 84 THR A N 1
ATOM 660 C CA . THR A 1 84 ? -9.68 21.125 9.242 1 91.5 84 THR A CA 1
ATOM 661 C C . THR A 1 84 ? -9.188 21.984 8.078 1 91.5 84 THR A C 1
ATOM 663 O O . THR A 1 84 ? -9.312 21.594 6.918 1 91.5 84 THR A O 1
ATOM 666 N N . HIS A 1 85 ? -8.594 23.141 8.352 1 90.25 85 HIS A N 1
ATOM 667 C CA . HIS A 1 85 ? -8.164 24.031 7.289 1 90.25 85 HIS A CA 1
ATOM 668 C C . HIS A 1 85 ? -7 23.438 6.5 1 90.25 85 HIS A C 1
ATOM 670 O O . HIS A 1 85 ? -6.879 23.672 5.297 1 90.25 85 HIS A O 1
ATOM 676 N N . LEU A 1 86 ? -6.211 22.656 7.137 1 95.5 86 LEU A N 1
ATOM 677 C CA . LEU A 1 86 ? -5.094 22.031 6.438 1 95.5 86 LEU A CA 1
ATOM 678 C C . LEU A 1 86 ? -5.555 20.797 5.668 1 95.5 86 LEU A C 1
ATOM 680 O O . LEU A 1 86 ? -4.961 20.438 4.645 1 95.5 86 LEU A O 1
ATOM 684 N N . LYS A 1 87 ? -6.582 20.109 6.184 1 94.69 87 LYS A N 1
ATOM 685 C CA . LYS A 1 87 ? -7.18 19 5.445 1 94.69 87 LYS A CA 1
ATOM 686 C C . LYS A 1 87 ? -7.629 19.453 4.055 1 94.69 87 LYS A C 1
ATOM 688 O O . LYS A 1 87 ? -7.305 18.812 3.057 1 94.69 87 LYS A O 1
ATOM 693 N N . ALA A 1 88 ? -8.328 20.5 4.094 1 90.88 88 ALA A N 1
ATOM 694 C CA . ALA A 1 88 ? -8.859 21.016 2.842 1 90.88 88 ALA A CA 1
ATOM 695 C C . ALA A 1 88 ? -7.738 21.375 1.873 1 90.88 88 ALA A C 1
ATOM 697 O O . ALA A 1 88 ? -7.805 21.047 0.686 1 90.88 88 ALA A O 1
ATOM 698 N N . ARG A 1 89 ? -6.723 22.031 2.387 1 94.38 89 ARG A N 1
ATOM 699 C CA . ARG A 1 89 ? -5.598 22.438 1.551 1 94.38 89 ARG A CA 1
ATOM 700 C C . ARG A 1 89 ? -4.863 21.234 0.993 1 94.38 89 ARG A C 1
ATOM 702 O O . ARG A 1 89 ? -4.504 21.203 -0.186 1 94.38 89 ARG A O 1
ATOM 709 N N . TRP A 1 90 ? -4.641 20.25 1.782 1 95.62 90 TRP A N 1
ATOM 710 C CA . TRP A 1 90 ? -3.975 19.047 1.324 1 95.62 90 TRP A CA 1
ATOM 711 C C . TRP A 1 90 ? -4.809 18.328 0.262 1 95.62 90 TRP A C 1
ATOM 713 O O . TRP A 1 90 ? -4.27 17.844 -0.734 1 95.62 90 TRP A O 1
ATOM 723 N N . LEU A 1 91 ? -6.102 18.266 0.511 1 92.06 91 LEU A N 1
ATOM 724 C CA . LEU A 1 91 ? -6.977 17.594 -0.446 1 92.06 91 LEU A CA 1
ATOM 725 C C . LEU A 1 91 ? -6.914 18.281 -1.808 1 92.06 91 LEU A C 1
ATOM 727 O O . LEU A 1 91 ? -6.953 17.609 -2.844 1 92.06 91 LEU A O 1
ATOM 731 N N . ASP A 1 92 ? -6.793 19.578 -1.771 1 91.94 92 ASP A N 1
ATOM 732 C CA . ASP A 1 92 ? -6.621 20.328 -3.016 1 91.94 92 ASP A CA 1
ATOM 733 C C . ASP A 1 92 ? -5.309 19.953 -3.701 1 91.94 92 ASP A C 1
ATOM 735 O O . ASP A 1 92 ? -5.277 19.719 -4.914 1 91.94 92 ASP A O 1
ATOM 739 N N . ILE A 1 93 ? -4.324 19.875 -2.961 1 94.38 93 ILE A N 1
ATOM 740 C CA . ILE A 1 93 ? -3.012 19.5 -3.486 1 94.38 93 ILE A CA 1
ATOM 741 C C . ILE A 1 93 ? -3.055 18.094 -4.051 1 94.38 93 ILE A C 1
ATOM 743 O O . ILE A 1 93 ? -2.559 17.828 -5.148 1 94.38 93 ILE A O 1
ATOM 747 N N . ALA A 1 94 ? -3.574 17.203 -3.34 1 92.81 94 ALA A N 1
ATOM 748 C CA . ALA A 1 94 ? -3.688 15.805 -3.77 1 92.81 94 ALA A CA 1
ATOM 749 C C . ALA A 1 94 ? -4.449 15.703 -5.09 1 92.81 94 ALA A C 1
ATOM 751 O O . ALA A 1 94 ? -4.094 14.898 -5.953 1 92.81 94 ALA A O 1
ATOM 752 N N . ARG A 1 95 ? -5.488 16.453 -5.18 1 88.62 95 ARG A N 1
ATOM 753 C CA . ARG A 1 95 ? -6.266 16.469 -6.414 1 88.62 95 ARG A CA 1
ATOM 754 C C . ARG A 1 95 ? -5.414 16.938 -7.59 1 88.62 95 ARG A C 1
ATOM 756 O O . ARG A 1 95 ? -5.477 16.359 -8.68 1 88.62 95 ARG A O 1
ATOM 763 N N . VAL A 1 96 ? -4.66 18 -7.383 1 90.5 96 VAL A N 1
ATOM 764 C CA . VAL A 1 96 ? -3.789 18.516 -8.43 1 90.5 96 VAL A CA 1
ATOM 765 C C . VAL A 1 96 ? -2.783 17.453 -8.852 1 90.5 96 VAL A C 1
ATOM 767 O O . VAL A 1 96 ? -2.533 17.266 -10.039 1 90.5 96 VAL A O 1
ATOM 770 N N . ILE A 1 97 ? -2.227 16.781 -7.863 1 91 97 ILE A N 1
ATOM 771 C CA . ILE A 1 97 ? -1.271 15.703 -8.141 1 91 97 ILE A CA 1
ATOM 772 C C . ILE A 1 97 ? -1.932 14.641 -9.008 1 91 97 ILE A C 1
ATOM 774 O O . ILE A 1 97 ? -1.37 14.219 -10.023 1 91 97 ILE A O 1
ATOM 778 N N . ARG A 1 98 ? -3.074 14.258 -8.68 1 86.31 98 ARG A N 1
ATOM 779 C CA . ARG A 1 98 ? -3.787 13.203 -9.398 1 86.31 98 ARG A CA 1
ATOM 780 C C . ARG A 1 98 ? -4.141 13.641 -10.812 1 86.31 98 ARG A C 1
ATOM 782 O O . ARG A 1 98 ? -4.016 12.859 -11.758 1 86.31 98 ARG A O 1
ATOM 789 N N . ASN A 1 99 ? -4.609 14.867 -10.922 1 85.62 99 ASN A N 1
ATOM 790 C CA . ASN A 1 99 ? -4.973 15.406 -12.234 1 85.62 99 ASN A CA 1
ATOM 791 C C . ASN A 1 99 ? -3.764 15.477 -13.164 1 85.62 99 ASN A C 1
ATOM 793 O O . ASN A 1 99 ? -3.91 15.422 -14.383 1 85.62 99 ASN A O 1
ATOM 797 N N . GLY A 1 100 ? -2.643 15.617 -12.57 1 87.25 100 GLY A N 1
ATOM 798 C CA . GLY A 1 100 ? -1.418 15.625 -13.352 1 87.25 100 GLY A CA 1
ATOM 799 C C . GLY A 1 100 ? -0.902 14.234 -13.672 1 87.25 100 GLY A C 1
ATOM 800 O O . GLY A 1 100 ? 0.154 14.086 -14.289 1 87.25 100 GLY A O 1
ATOM 801 N N . GLY A 1 101 ? -1.527 13.188 -13.211 1 82.25 101 GLY A N 1
ATOM 802 C CA . GLY A 1 101 ? -1.16 11.812 -13.508 1 82.25 101 GLY A CA 1
ATOM 803 C C . GLY A 1 101 ? -0.329 11.164 -12.414 1 82.25 101 GLY A C 1
ATOM 804 O O . GLY A 1 101 ? 0.082 10.016 -12.539 1 82.25 101 GLY A O 1
ATOM 805 N N . GLY A 1 102 ? -0.102 11.945 -11.359 1 87.12 102 GLY A N 1
ATOM 806 C CA . GLY A 1 102 ? 0.656 11.414 -10.234 1 87.12 102 GLY A CA 1
ATOM 807 C C . GLY A 1 102 ? -0.222 10.828 -9.148 1 87.12 102 GLY A C 1
ATOM 808 O O . GLY A 1 102 ? -1.447 10.789 -9.281 1 87.12 102 GLY A O 1
ATOM 809 N N . LYS A 1 103 ? 0.445 10.266 -8.164 1 88.31 103 LYS A N 1
ATOM 810 C CA . LYS A 1 103 ? -0.236 9.773 -6.969 1 88.31 103 LYS A CA 1
ATOM 811 C C . LYS A 1 103 ? 0.317 10.438 -5.707 1 88.31 103 LYS A C 1
ATOM 813 O O . LYS A 1 103 ? 1.526 10.414 -5.473 1 88.31 103 LYS A O 1
ATOM 818 N N . PRO A 1 104 ? -0.557 10.992 -4.996 1 93.75 104 PRO A N 1
ATOM 819 C CA . PRO A 1 104 ? -0.088 11.508 -3.707 1 93.75 104 PRO A CA 1
ATOM 820 C C . PRO A 1 104 ? 0.633 10.453 -2.873 1 93.75 104 PRO A C 1
ATOM 822 O O . PRO A 1 104 ? 0.265 9.273 -2.91 1 93.75 104 PRO A O 1
ATOM 825 N N . ASN A 1 105 ? 1.658 10.867 -2.143 1 95.88 105 ASN A N 1
ATOM 826 C CA . ASN A 1 105 ? 2.41 9.922 -1.321 1 95.88 105 ASN A CA 1
ATOM 827 C C . ASN A 1 105 ? 2.871 10.562 -0.015 1 95.88 105 ASN A C 1
ATOM 829 O O . ASN A 1 105 ? 2.674 11.758 0.201 1 95.88 105 ASN A O 1
ATOM 833 N N . ILE A 1 106 ? 3.453 9.781 0.806 1 98 106 ILE A N 1
ATOM 834 C CA . ILE A 1 106 ? 3.811 10.211 2.152 1 98 106 ILE A CA 1
ATOM 835 C C . ILE A 1 106 ? 4.891 11.289 2.082 1 98 106 ILE A C 1
ATOM 837 O O . ILE A 1 106 ? 4.934 12.188 2.928 1 98 106 ILE A O 1
ATOM 841 N N . GLY A 1 107 ? 5.719 11.203 1.065 1 97.5 107 GLY A N 1
ATOM 842 C CA . GLY A 1 107 ? 6.746 12.219 0.922 1 97.5 107 GLY A CA 1
ATOM 843 C C . GLY A 1 107 ? 6.18 13.609 0.685 1 97.5 107 GLY A C 1
ATOM 844 O O . GLY A 1 107 ? 6.598 14.57 1.329 1 97.5 107 GLY A O 1
ATOM 845 N N . GLN A 1 108 ? 5.238 13.703 -0.154 1 97.31 108 GLN A N 1
ATOM 846 C CA . GLN A 1 108 ? 4.582 14.969 -0.441 1 97.31 108 GLN A CA 1
ATOM 847 C C . GLN A 1 108 ? 3.777 15.461 0.762 1 97.31 108 GLN A C 1
ATOM 849 O O . GLN A 1 108 ? 3.787 16.656 1.081 1 97.31 108 GLN A O 1
ATOM 854 N N . MET A 1 109 ? 3.115 14.555 1.364 1 98 109 MET A N 1
ATOM 855 C CA . MET A 1 109 ? 2.307 14.906 2.529 1 98 109 MET A CA 1
ATOM 856 C C . MET A 1 109 ? 3.182 15.414 3.668 1 98 109 MET A C 1
ATOM 858 O O . MET A 1 109 ? 2.859 16.422 4.297 1 98 109 MET A O 1
ATOM 862 N N . SER A 1 110 ? 4.254 14.688 3.91 1 98 110 SER A N 1
ATOM 863 C CA . SER A 1 110 ? 5.195 15.086 4.949 1 98 110 SER A CA 1
ATOM 864 C C . SER A 1 110 ? 5.781 16.469 4.664 1 98 110 SER A C 1
ATOM 866 O O . SER A 1 110 ? 5.906 17.297 5.574 1 98 110 SER A O 1
ATOM 868 N N . GLN A 1 111 ? 6.113 16.703 3.484 1 97.62 111 GLN A N 1
ATOM 869 C CA . GLN A 1 111 ? 6.641 18 3.092 1 97.62 111 GLN A CA 1
ATOM 870 C C . GLN A 1 111 ? 5.609 19.109 3.32 1 97.62 111 GLN A C 1
ATOM 872 O O . GLN A 1 111 ? 5.93 20.156 3.867 1 97.62 111 GLN A O 1
ATOM 877 N N . PHE A 1 112 ? 4.441 18.875 2.898 1 98.06 112 PHE A N 1
ATOM 878 C CA . PHE A 1 112 ? 3.342 19.812 3.061 1 98.06 112 PHE A CA 1
ATOM 879 C C . PHE A 1 112 ? 3.154 20.188 4.527 1 98.06 112 PHE A C 1
ATOM 881 O O . PHE A 1 112 ? 3.139 21.375 4.879 1 98.06 112 PHE A O 1
ATOM 888 N N . ILE A 1 113 ? 3.023 19.219 5.395 1 97.56 113 ILE A N 1
ATOM 889 C CA . ILE A 1 113 ? 2.709 19.469 6.801 1 97.56 113 ILE A CA 1
ATOM 890 C C . ILE A 1 113 ? 3.896 20.141 7.484 1 97.56 113 ILE A C 1
ATOM 892 O O . ILE A 1 113 ? 3.717 21 8.359 1 97.56 113 ILE A O 1
ATOM 896 N N . THR A 1 114 ? 5.086 19.719 7.117 1 96.88 114 THR A N 1
ATOM 897 C CA . THR A 1 114 ? 6.285 20.328 7.672 1 96.88 114 THR A CA 1
ATOM 898 C C . THR A 1 114 ? 6.32 21.828 7.359 1 96.88 114 THR A C 1
ATOM 900 O O . THR A 1 114 ? 6.582 22.656 8.242 1 96.88 114 THR A O 1
ATOM 903 N N . GLU A 1 115 ? 6.023 22.141 6.16 1 96.31 115 GLU A N 1
ATOM 904 C CA . GLU A 1 115 ? 6 23.547 5.75 1 96.31 115 GLU A CA 1
ATOM 905 C C . GLU A 1 115 ? 4.945 24.328 6.527 1 96.31 115 GLU A C 1
ATOM 907 O O . GLU A 1 115 ? 5.199 25.453 6.977 1 96.31 115 GLU A O 1
ATOM 912 N N . LYS A 1 116 ? 3.803 23.75 6.684 1 95.75 116 LYS A N 1
ATOM 913 C CA . LYS A 1 116 ? 2.723 24.406 7.406 1 95.75 116 LYS A CA 1
ATOM 914 C C . LYS A 1 116 ? 3.051 24.531 8.891 1 95.75 116 LYS A C 1
ATOM 916 O O . LYS A 1 116 ? 2.76 25.562 9.516 1 95.75 116 LYS A O 1
ATOM 921 N N . ALA A 1 117 ? 3.643 23.516 9.422 1 94.81 117 ALA A N 1
ATOM 922 C CA . ALA A 1 117 ? 4.027 23.531 10.828 1 94.81 117 ALA A CA 1
ATOM 923 C C . ALA A 1 117 ? 5.094 24.594 11.094 1 94.81 117 ALA A C 1
ATOM 925 O O . ALA A 1 117 ? 5.031 25.312 12.094 1 94.81 117 ALA A O 1
ATOM 926 N N . MET A 1 118 ? 6.051 24.719 10.195 1 92.88 118 MET A N 1
ATOM 927 C CA . MET A 1 118 ? 7.113 25.703 10.328 1 92.88 118 MET A CA 1
ATOM 928 C C . MET A 1 118 ? 6.551 27.125 10.227 1 92.88 118 MET A C 1
ATOM 930 O O . MET A 1 118 ? 6.949 28.016 10.992 1 92.88 118 MET A O 1
ATOM 934 N N . ALA A 1 119 ? 5.641 27.328 9.344 1 90.06 119 ALA A N 1
ATOM 935 C CA . ALA A 1 119 ? 5.004 28.641 9.18 1 90.06 119 ALA A CA 1
ATOM 936 C C . ALA A 1 119 ? 4.191 29 10.414 1 90.06 119 ALA A C 1
ATOM 938 O O . ALA A 1 119 ? 4.219 30.156 10.867 1 90.06 119 ALA A O 1
ATOM 939 N N . ALA A 1 120 ? 3.5 28.094 10.945 1 86.06 120 ALA A N 1
ATOM 940 C CA . ALA A 1 120 ? 2.641 28.344 12.102 1 86.06 120 ALA A CA 1
ATOM 941 C C . ALA A 1 120 ? 3.471 28.594 13.352 1 86.06 120 ALA A C 1
ATOM 943 O O . ALA A 1 120 ? 3.023 29.297 14.266 1 86.06 120 ALA A O 1
ATOM 944 N N . ASN A 1 121 ? 4.578 28.047 13.352 1 83.62 121 ASN A N 1
ATOM 945 C CA . ASN A 1 121 ? 5.395 28.141 14.555 1 83.62 121 ASN A CA 1
ATOM 946 C C . ASN A 1 121 ? 6.512 29.172 14.391 1 83.62 121 ASN A C 1
ATOM 948 O O . ASN A 1 121 ? 7.391 29.281 15.242 1 83.62 121 ASN A O 1
ATOM 952 N N . ASP A 1 122 ? 6.344 29.859 13.242 1 77.19 122 ASP A N 1
ATOM 953 C CA . ASP A 1 122 ? 7.312 30.922 13.031 1 77.19 122 ASP A CA 1
ATOM 954 C C . ASP A 1 122 ? 7.105 32.062 14.047 1 77.19 122 ASP A C 1
ATOM 956 O O . ASP A 1 122 ? 5.996 32.562 14.195 1 77.19 122 ASP A O 1
ATOM 960 N N . PRO A 1 123 ? 8.07 32.281 14.938 1 72.25 123 PRO A N 1
ATOM 961 C CA . PRO A 1 123 ? 7.984 33.281 15.992 1 72.25 123 PRO A CA 1
ATOM 962 C C . PRO A 1 123 ? 7.594 34.656 15.453 1 72.25 123 PRO A C 1
ATOM 964 O O . PRO A 1 123 ? 6.98 35.469 16.172 1 72.25 123 PRO A O 1
ATOM 967 N N . VAL A 1 124 ? 8.078 34.969 14.289 1 66.94 124 VAL A N 1
ATOM 968 C CA . VAL A 1 124 ? 7.828 36.312 13.758 1 66.94 124 VAL A CA 1
ATOM 969 C C . VAL A 1 124 ? 6.41 36.375 13.195 1 66.94 124 VAL A C 1
ATOM 971 O O . VAL A 1 124 ? 5.676 37.312 13.477 1 66.94 124 VAL A O 1
ATOM 974 N N . PHE A 1 125 ? 5.957 35.438 12.484 1 57.81 125 PHE A N 1
ATOM 975 C CA . PHE A 1 125 ? 4.727 35.531 11.703 1 57.81 125 PHE A CA 1
ATOM 976 C C . PHE A 1 125 ? 3.682 34.562 12.234 1 57.81 125 PHE A C 1
ATOM 978 O O . PHE A 1 125 ? 2.525 34.594 11.805 1 57.81 125 PHE A O 1
ATOM 985 N N . GLY A 1 126 ? 4.023 33.594 13.148 1 57.16 126 GLY A N 1
ATOM 986 C CA . GLY A 1 126 ? 3.148 32.5 13.547 1 57.16 126 GLY A CA 1
ATOM 987 C C . GLY A 1 126 ? 1.856 33 14.188 1 57.16 126 GLY A C 1
ATOM 988 O O . GLY A 1 126 ? 0.814 32.344 14.047 1 57.16 126 GLY A O 1
ATOM 989 N N . ASP A 1 127 ? 1.932 34.031 14.898 1 56.72 127 ASP A N 1
ATOM 990 C CA . ASP A 1 127 ? 0.765 34.594 15.578 1 56.72 127 ASP A CA 1
ATOM 991 C C . ASP A 1 127 ? -0.238 35.156 14.57 1 56.72 127 ASP A C 1
ATOM 993 O O . ASP A 1 127 ? -1.416 35.312 14.891 1 56.72 127 ASP A O 1
ATOM 997 N N . ILE A 1 128 ? 0.256 35.469 13.453 1 52.66 128 ILE A N 1
ATOM 998 C CA . ILE A 1 128 ? -0.639 36.125 12.492 1 52.66 128 ILE A CA 1
ATOM 999 C C . ILE A 1 128 ? -1.7 35.125 12.039 1 52.66 128 ILE A C 1
ATOM 1001 O O . ILE A 1 128 ? -2.848 35.5 11.781 1 52.66 128 ILE A O 1
ATOM 1005 N N . MET A 1 129 ? -1.307 33.938 11.977 1 47.84 129 MET A N 1
ATOM 1006 C CA . MET A 1 129 ? -2.238 32.938 11.43 1 47.84 129 MET A CA 1
ATOM 1007 C C . MET A 1 129 ? -3.309 32.594 12.453 1 47.84 129 MET A C 1
ATOM 1009 O O . MET A 1 129 ? -4.41 32.188 12.086 1 47.84 129 MET A O 1
ATOM 1013 N N . ASP A 1 130 ? -2.953 32.562 13.711 1 46 130 ASP A N 1
ATOM 1014 C CA . ASP A 1 130 ? -3.938 32.188 14.727 1 46 130 ASP A CA 1
ATOM 1015 C C . ASP A 1 130 ? -5.043 33.25 14.82 1 46 130 ASP A C 1
ATOM 1017 O O . ASP A 1 130 ? -6.078 33 15.453 1 46 130 ASP A O 1
ATOM 1021 N N . ASN A 1 131 ? -4.688 34.562 14.516 1 41.47 131 ASN A N 1
ATOM 1022 C CA . ASN A 1 131 ? -5.664 35.562 14.891 1 41.47 131 ASN A CA 1
ATOM 1023 C C . ASN A 1 131 ? -6.973 35.406 14.133 1 41.47 131 ASN A C 1
ATOM 1025 O O . ASN A 1 131 ? -7.859 36.25 14.211 1 41.47 131 ASN A O 1
ATOM 1029 N N . LYS A 1 132 ? -6.859 34.781 12.898 1 40.59 132 LYS A N 1
ATOM 1030 C CA . LYS A 1 132 ? -8.109 35.031 12.188 1 40.59 132 LYS A CA 1
ATOM 1031 C C . LYS A 1 132 ? -9.266 34.281 12.812 1 40.59 132 LYS A C 1
ATOM 1033 O O . LYS A 1 132 ? -10.398 34.344 12.32 1 40.59 132 LYS A O 1
ATOM 1038 N N . ASP A 1 133 ? -8.992 33.219 13.5 1 36.69 133 ASP A N 1
ATOM 1039 C CA . ASP A 1 133 ? -10.273 32.625 13.859 1 36.69 133 ASP A CA 1
ATOM 1040 C C . ASP A 1 133 ? -11.031 33.5 14.859 1 36.69 133 ASP A C 1
ATOM 1042 O O . ASP A 1 133 ? -11.953 33.031 15.531 1 36.69 133 ASP A O 1
ATOM 1046 N N . SER A 1 134 ? -10.445 34.594 15.383 1 34.12 134 SER A N 1
ATOM 1047 C CA . SER A 1 134 ? -11.414 35.312 16.203 1 34.12 134 SER A CA 1
ATOM 1048 C C . SER A 1 134 ? -12.672 35.625 15.414 1 34.12 134 SER A C 1
ATOM 1050 O O . SER A 1 134 ? -12.664 35.594 14.18 1 34.12 134 SER A O 1
ATOM 1052 N N . THR A 1 135 ? -13.781 36.5 15.852 1 31.16 135 THR A N 1
ATOM 1053 C CA . THR A 1 135 ? -15.188 36.75 15.57 1 31.16 135 THR A CA 1
ATOM 1054 C C . THR A 1 135 ? -15.383 37.25 14.141 1 31.16 135 THR A C 1
ATOM 1056 O O . THR A 1 135 ? -16.5 37.281 13.641 1 31.16 135 THR A O 1
ATOM 1059 N N . LYS A 1 136 ? -14.688 38.375 13.461 1 33.44 136 LYS A N 1
ATOM 1060 C CA . LYS A 1 136 ? -15.609 39.156 12.641 1 33.44 136 LYS A CA 1
ATOM 1061 C C . LYS A 1 136 ? -15.938 38.438 11.344 1 33.44 136 LYS A C 1
ATOM 1063 O O . LYS A 1 136 ? -15.102 37.719 10.805 1 33.44 136 LYS A O 1
ATOM 1068 N N . ASN A 1 137 ? -17.25 38.375 10.711 1 31.58 137 ASN A N 1
ATOM 1069 C CA . ASN A 1 137 ? -18.078 38 9.562 1 31.58 137 ASN A CA 1
ATOM 1070 C C . ASN A 1 137 ? -17.359 38.281 8.25 1 31.58 137 ASN A C 1
ATOM 1072 O O . ASN A 1 137 ? -18.016 38.469 7.215 1 31.58 137 ASN A O 1
ATOM 1076 N N . GLU A 1 138 ? -16 38.75 8.195 1 31.41 138 GLU A N 1
ATOM 1077 C CA . GLU A 1 138 ? -15.766 39.25 6.844 1 31.41 138 GLU A CA 1
ATOM 1078 C C . GLU A 1 138 ? -15.617 38.125 5.844 1 31.41 138 GLU A C 1
ATOM 1080 O O . GLU A 1 138 ? -15.188 37.031 6.211 1 31.41 138 GLU A O 1
ATOM 1085 N N . LYS A 1 139 ? -16.125 38.219 4.598 1 33.41 139 LYS A N 1
ATOM 1086 C CA . LYS A 1 139 ? -16.344 37.438 3.391 1 33.41 139 LYS A CA 1
ATOM 1087 C C . LYS A 1 139 ? -15.023 36.844 2.896 1 33.41 139 LYS A C 1
ATOM 1089 O O . LYS A 1 139 ? -14.008 37.531 2.83 1 33.41 139 LYS A O 1
ATOM 1094 N N . PRO A 1 140 ? -14.805 35.531 2.9 1 34.5 140 PRO A N 1
ATOM 1095 C CA . PRO A 1 140 ? -13.719 34.594 2.561 1 34.5 140 PRO A CA 1
ATOM 1096 C C . PRO A 1 140 ? -13.172 34.844 1.152 1 34.5 140 PRO A C 1
ATOM 1098 O O . PRO A 1 140 ? -12.531 33.938 0.585 1 34.5 140 PRO A O 1
ATOM 1101 N N . ARG A 1 141 ? -12.992 36.031 0.624 1 29.16 141 ARG A N 1
ATOM 1102 C CA . ARG A 1 141 ? -12.68 36.062 -0.801 1 29.16 141 ARG A CA 1
ATOM 1103 C C . ARG A 1 141 ? -11.242 35.594 -1.051 1 29.16 141 ARG A C 1
ATOM 1105 O O . ARG A 1 141 ? -10.672 35.906 -2.104 1 29.16 141 ARG A O 1
ATOM 1112 N N . GLN A 1 142 ? -10.367 35.219 -0.098 1 29.81 142 GLN A N 1
ATOM 1113 C CA . GLN A 1 142 ? -8.984 35.25 -0.569 1 29.81 142 GLN A CA 1
ATOM 1114 C C . GLN A 1 142 ? -8.719 34.125 -1.557 1 29.81 142 GLN A C 1
ATOM 1116 O O . GLN A 1 142 ? -9.055 32.969 -1.294 1 29.81 142 GLN A O 1
ATOM 1121 N N . LYS A 1 143 ? -8.492 34.344 -2.82 1 29.97 143 LYS A N 1
ATOM 1122 C CA . LYS A 1 143 ? -8.07 33.594 -3.992 1 29.97 143 LYS A CA 1
ATOM 1123 C C . LYS A 1 143 ? -6.75 32.875 -3.734 1 29.97 143 LYS A C 1
ATOM 1125 O O . LYS A 1 143 ? -5.785 33.469 -3.273 1 29.97 143 LYS A O 1
ATOM 1130 N N . PHE A 1 144 ? -6.699 31.625 -3.424 1 30.44 144 PHE A N 1
ATOM 1131 C CA . PHE A 1 144 ? -5.574 30.703 -3.258 1 30.44 144 PHE A CA 1
ATOM 1132 C C . PHE A 1 144 ? -4.648 30.766 -4.469 1 30.44 144 PHE A C 1
ATOM 1134 O O . PHE A 1 144 ? -5.098 30.609 -5.605 1 30.44 144 PHE A O 1
ATOM 1141 N N . ARG A 1 145 ? -3.469 31.484 -4.41 1 28.64 145 ARG A N 1
ATOM 1142 C CA . ARG A 1 145 ? -2.457 31.625 -5.457 1 28.64 145 ARG A CA 1
ATOM 1143 C C . ARG A 1 145 ? -1.771 30.281 -5.73 1 28.64 145 ARG A C 1
ATOM 1145 O O . ARG A 1 145 ? -1.428 29.547 -4.797 1 28.64 145 ARG A O 1
ATOM 1152 N N . PRO A 1 146 ? -1.604 29.75 -6.973 1 34.59 146 PRO A N 1
ATOM 1153 C CA . PRO A 1 146 ? -0.997 28.547 -7.57 1 34.59 146 PRO A CA 1
ATOM 1154 C C . PRO A 1 146 ? 0.487 28.422 -7.234 1 34.59 146 PRO A C 1
ATOM 1156 O O . PRO A 1 146 ? 1.085 27.359 -7.48 1 34.59 146 PRO A O 1
ATOM 1159 N N . GLU A 1 147 ? 1.228 29.328 -6.723 1 35.62 147 GLU A N 1
ATOM 1160 C CA . GLU A 1 147 ? 2.686 29.312 -6.668 1 35.62 147 GLU A CA 1
ATOM 1161 C C . GLU A 1 147 ? 3.189 28.234 -5.719 1 35.62 147 GLU A C 1
ATOM 1163 O O . GLU A 1 147 ? 4.352 27.828 -5.793 1 35.62 147 GLU A O 1
ATOM 1168 N N . CYS A 1 148 ? 2.439 27.859 -4.727 1 35.78 148 CYS A N 1
ATOM 1169 C CA . CYS A 1 148 ? 3 26.891 -3.791 1 35.78 148 CYS A CA 1
ATOM 1170 C C . CYS A 1 148 ? 3.148 25.531 -4.445 1 35.78 148 CYS A C 1
ATOM 1172 O O . CYS A 1 148 ? 3.941 24.703 -3.994 1 35.78 148 CYS A O 1
ATOM 1174 N N . LEU A 1 149 ? 2.367 25.219 -5.402 1 41.06 149 LEU A N 1
ATOM 1175 C CA . LEU A 1 149 ? 2.449 23.922 -6.062 1 41.06 149 LEU A CA 1
ATOM 1176 C C . LEU A 1 149 ? 3.799 23.75 -6.75 1 41.06 149 LEU A C 1
ATOM 1178 O O . LEU A 1 149 ? 4.352 22.641 -6.766 1 41.06 149 LEU A O 1
ATOM 1182 N N . GLU A 1 150 ? 4.426 24.734 -7.312 1 44.97 150 GLU A N 1
ATOM 1183 C CA . GLU A 1 150 ? 5.656 24.625 -8.086 1 44.97 150 GLU A CA 1
ATOM 1184 C C . GLU A 1 150 ? 6.832 24.219 -7.203 1 44.97 150 GLU A C 1
ATOM 1186 O O . GLU A 1 150 ? 7.711 23.469 -7.633 1 44.97 150 GLU A O 1
ATOM 1191 N N . ARG A 1 151 ? 6.832 24.641 -6 1 41.81 151 ARG A N 1
ATOM 1192 C CA . ARG A 1 151 ? 7.992 24.344 -5.164 1 41.81 151 ARG A CA 1
ATOM 1193 C C . ARG A 1 151 ? 8.016 22.875 -4.766 1 41.81 151 ARG A C 1
ATOM 1195 O O . ARG A 1 151 ? 9.086 22.266 -4.699 1 41.81 151 ARG A O 1
ATOM 1202 N N . ILE A 1 152 ? 6.863 22.375 -4.535 1 42.16 152 ILE A N 1
ATOM 1203 C CA . ILE A 1 152 ? 6.844 20.984 -4.117 1 42.16 152 ILE A CA 1
ATOM 1204 C C . ILE A 1 152 ? 7.234 20.078 -5.293 1 42.16 152 ILE A C 1
ATOM 1206 O O . ILE A 1 152 ? 7.969 19.109 -5.125 1 42.16 152 ILE A O 1
ATOM 1210 N N . LEU A 1 153 ? 6.91 20.406 -6.465 1 44.59 153 LEU A N 1
ATOM 1211 C CA . LEU A 1 153 ? 7.195 19.578 -7.633 1 44.59 153 LEU A CA 1
ATOM 1212 C C . LEU A 1 153 ? 8.656 19.719 -8.055 1 44.59 153 LEU A C 1
ATOM 1214 O O . LEU A 1 153 ? 9.219 18.812 -8.672 1 44.59 153 LEU A O 1
ATOM 1218 N N . ALA A 1 154 ? 9.422 20.734 -7.754 1 41.56 154 ALA A N 1
ATOM 1219 C CA . ALA A 1 154 ? 10.742 21.047 -8.289 1 41.56 154 ALA A CA 1
ATOM 1220 C C . ALA A 1 154 ? 11.836 20.297 -7.527 1 41.56 154 ALA A C 1
ATOM 1222 O O . ALA A 1 154 ? 13.023 20.422 -7.84 1 41.56 154 ALA A O 1
ATOM 1223 N N . SER A 1 155 ? 11.578 19.641 -6.445 1 32.5 155 SER A N 1
ATOM 1224 C CA . SER A 1 155 ? 12.727 19.062 -5.746 1 32.5 155 SER A CA 1
ATOM 1225 C C . SER A 1 155 ? 13.219 17.797 -6.438 1 32.5 155 SER A C 1
ATOM 1227 O O . SER A 1 155 ? 12.773 16.703 -6.109 1 32.5 155 SER A O 1
ATOM 1229 N N . ARG A 1 156 ? 13.523 17.766 -7.715 1 35.25 156 ARG A N 1
ATOM 1230 C CA . ARG A 1 156 ? 14.289 16.656 -8.25 1 35.25 156 ARG A CA 1
ATOM 1231 C C . ARG A 1 156 ? 15.695 16.609 -7.668 1 35.25 156 ARG A C 1
ATOM 1233 O O . ARG A 1 156 ? 16.406 17.609 -7.707 1 35.25 156 ARG A O 1
ATOM 1240 N N . PRO A 1 157 ? 16.016 15.578 -6.836 1 32.78 157 PRO A N 1
ATOM 1241 C CA . PRO A 1 157 ? 17.406 15.523 -6.359 1 32.78 157 PRO A CA 1
ATOM 1242 C C . PRO A 1 157 ? 18.422 15.578 -7.496 1 32.78 157 PRO A C 1
ATOM 1244 O O . PRO A 1 157 ? 18.266 14.875 -8.5 1 32.78 157 PRO A O 1
ATOM 1247 N N . ARG A 1 158 ? 19.109 16.703 -7.762 1 29.09 158 ARG A N 1
ATOM 1248 C CA . ARG A 1 158 ? 20.266 16.812 -8.656 1 29.09 158 ARG A CA 1
ATOM 1249 C C . ARG A 1 158 ? 21.359 15.828 -8.25 1 29.09 158 ARG A C 1
ATOM 1251 O O . ARG A 1 158 ? 21.844 15.875 -7.117 1 29.09 158 ARG A O 1
ATOM 1258 N N . PHE A 1 159 ? 21.406 14.5 -8.633 1 31.03 159 PHE A N 1
ATOM 1259 C CA . PHE A 1 159 ? 22.578 13.641 -8.57 1 31.03 159 PHE A CA 1
ATOM 1260 C C . PHE A 1 159 ? 23.797 14.328 -9.188 1 31.03 159 PHE A C 1
ATOM 1262 O O . PHE A 1 159 ? 23.828 14.57 -10.398 1 31.03 159 PHE A O 1
ATOM 1269 N N . GLY A 1 160 ? 24.375 15.234 -8.523 1 27.66 160 GLY A N 1
ATOM 1270 C CA . GLY A 1 160 ? 25.625 15.867 -8.914 1 27.66 160 GLY A CA 1
ATOM 1271 C C . GLY A 1 160 ? 26.672 14.875 -9.391 1 27.66 160 GLY A C 1
ATOM 1272 O O . GLY A 1 160 ? 26.625 13.695 -9.031 1 27.66 160 GLY A O 1
ATOM 1273 N N . ASP A 1 161 ? 27.391 15.242 -10.484 1 31.47 161 ASP A N 1
ATOM 1274 C CA . ASP A 1 161 ? 28.562 14.789 -11.242 1 31.47 161 ASP A CA 1
ATOM 1275 C C . ASP A 1 161 ? 29.766 14.578 -10.328 1 31.47 161 ASP A C 1
ATOM 1277 O O . ASP A 1 161 ? 30.25 15.523 -9.703 1 31.47 161 ASP A O 1
ATOM 1281 N N . LEU A 1 162 ? 29.875 13.461 -9.586 1 28.45 162 LEU A N 1
ATOM 1282 C CA . LEU A 1 162 ? 31.156 13.125 -8.984 1 28.45 162 LEU A CA 1
ATOM 1283 C C . LEU A 1 162 ? 32.281 13.211 -10.016 1 28.45 162 LEU A C 1
ATOM 1285 O O . LEU A 1 162 ? 33.219 12.398 -9.992 1 28.45 162 LEU A O 1
ATOM 1289 N N . GLN A 1 163 ? 32.375 14.258 -10.789 1 24 163 GLN A N 1
ATOM 1290 C CA . GLN A 1 163 ? 33.594 14.391 -11.602 1 24 163 GLN A CA 1
ATOM 1291 C C . GLN A 1 163 ? 34.812 14.656 -10.727 1 24 163 GLN A C 1
ATOM 1293 O O . GLN A 1 163 ? 35.938 14.742 -11.234 1 24 163 GLN A O 1
ATOM 1298 N N . GLY A 1 164 ? 35.031 14.531 -9.367 1 24.14 164 GLY A N 1
ATOM 1299 C CA . GLY A 1 164 ? 36.469 14.648 -9.148 1 24.14 164 GLY A CA 1
ATOM 1300 C C . GLY A 1 164 ? 37.25 13.422 -9.594 1 24.14 164 GLY A C 1
ATOM 1301 O O . GLY A 1 164 ? 36.656 12.352 -9.781 1 24.14 164 GLY A O 1
ATOM 1302 N N . MET B 1 1 ? -21.266 31.203 4.027 1 34.66 1 MET B N 1
ATOM 1303 C CA . MET B 1 1 ? -21.312 29.75 3.912 1 34.66 1 MET B CA 1
ATOM 1304 C C . MET B 1 1 ? -20.344 29.078 4.898 1 34.66 1 MET B C 1
ATOM 1306 O O . MET B 1 1 ? -19.203 29.516 5.031 1 34.66 1 MET B O 1
ATOM 1310 N N . GLU B 1 2 ? -20.797 28.406 5.91 1 41.12 2 GLU B N 1
ATOM 1311 C CA . GLU B 1 2 ? -20.062 27.875 7.055 1 41.12 2 GLU B CA 1
ATOM 1312 C C . GLU B 1 2 ? -18.938 26.938 6.613 1 41.12 2 GLU B C 1
ATOM 1314 O O . GLU B 1 2 ? -19.125 26.141 5.699 1 41.12 2 GLU B O 1
ATOM 1319 N N . PRO B 1 3 ? -17.781 27.344 6.871 1 47.81 3 PRO B N 1
ATOM 1320 C CA . PRO B 1 3 ? -16.562 26.594 6.547 1 47.81 3 PRO B CA 1
ATOM 1321 C C . PRO B 1 3 ? -16.75 25.094 6.621 1 47.81 3 PRO B C 1
ATOM 1323 O O . PRO B 1 3 ? -16.141 24.344 5.852 1 47.81 3 PRO B O 1
ATOM 1326 N N . SER B 1 4 ? -17.688 24.656 7.426 1 49.44 4 SER B N 1
ATOM 1327 C CA . SER B 1 4 ? -18.031 23.25 7.602 1 49.44 4 SER B CA 1
ATOM 1328 C C . SER B 1 4 ? -18.688 22.672 6.352 1 49.44 4 SER B C 1
ATOM 1330 O O . SER B 1 4 ? -18.453 21.531 5.988 1 49.44 4 SER B O 1
ATOM 1332 N N . LEU B 1 5 ? -19.578 23.484 5.734 1 49.69 5 LEU B N 1
ATOM 1333 C CA . LEU B 1 5 ? -20.328 22.984 4.586 1 49.69 5 LEU B CA 1
ATOM 1334 C C . LEU B 1 5 ? -19.406 22.766 3.389 1 49.69 5 LEU B C 1
ATOM 1336 O O . LEU B 1 5 ? -19.594 21.812 2.629 1 49.69 5 LEU B O 1
ATOM 1340 N N . GLY B 1 6 ? -18.5 23.609 3.203 1 46.19 6 GLY B N 1
ATOM 1341 C CA . GLY B 1 6 ? -17.562 23.484 2.104 1 46.19 6 GLY B CA 1
ATOM 1342 C C . GLY B 1 6 ? -16.688 22.25 2.213 1 46.19 6 GLY B C 1
ATOM 1343 O O . GLY B 1 6 ? -16.391 21.594 1.209 1 46.19 6 GLY B O 1
ATOM 1344 N N . TYR B 1 7 ? -16.391 21.984 3.449 1 48.69 7 TYR B N 1
ATOM 1345 C CA . TYR B 1 7 ? -15.586 20.797 3.686 1 48.69 7 TYR B CA 1
ATOM 1346 C C . TYR B 1 7 ? -16.375 19.531 3.375 1 48.69 7 TYR B C 1
ATOM 1348 O O . TYR B 1 7 ? -15.875 18.609 2.729 1 48.69 7 TYR B O 1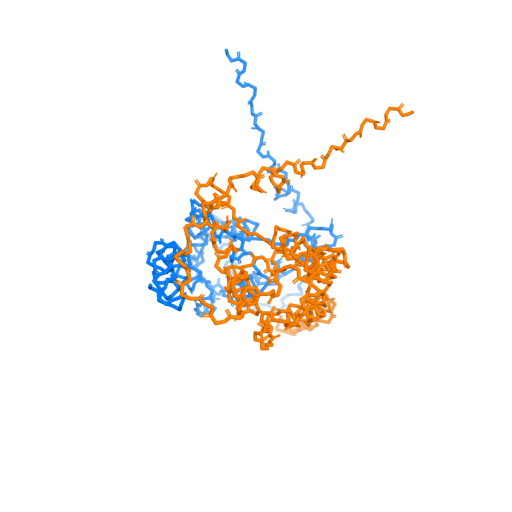
ATOM 1356 N N . VAL B 1 8 ? -17.641 19.562 3.852 1 51.12 8 VAL B N 1
ATOM 1357 C CA . VAL B 1 8 ? -18.484 18.391 3.611 1 51.12 8 VAL B CA 1
ATOM 1358 C C . VAL B 1 8 ? -18.703 18.219 2.109 1 51.12 8 VAL B C 1
ATOM 1360 O O . VAL B 1 8 ? -18.641 17.094 1.598 1 51.12 8 VAL B O 1
ATOM 1363 N N . THR B 1 9 ? -18.922 19.281 1.449 1 51 9 THR B N 1
ATOM 1364 C CA . THR B 1 9 ? -19.156 19.188 0.013 1 51 9 THR B CA 1
ATOM 1365 C C . THR B 1 9 ? -17.891 18.766 -0.715 1 51 9 THR B C 1
ATOM 1367 O O . THR B 1 9 ? -17.922 17.953 -1.632 1 51 9 THR B O 1
ATOM 1370 N N . ALA B 1 10 ? -16.859 19.344 -0.387 1 48.84 10 ALA B N 1
ATOM 1371 C CA . ALA B 1 10 ? -15.594 18.969 -1.01 1 48.84 10 ALA B CA 1
ATOM 1372 C C . ALA B 1 10 ? -15.273 17.484 -0.754 1 48.84 10 ALA B C 1
ATOM 1374 O O . ALA B 1 10 ? -14.82 16.781 -1.655 1 48.84 10 ALA B O 1
ATOM 1375 N N . ARG B 1 11 ? -15.609 17.047 0.477 1 48.53 11 ARG B N 1
ATOM 1376 C CA . ARG B 1 11 ? -15.438 15.641 0.803 1 48.53 11 ARG B CA 1
ATOM 1377 C C . ARG B 1 11 ? -16.312 14.758 -0.09 1 48.53 11 ARG B C 1
ATOM 1379 O O . ARG B 1 11 ? -15.867 13.703 -0.548 1 48.53 11 ARG B O 1
ATOM 1386 N N . LYS B 1 12 ? -17.578 15.195 -0.186 1 51.47 12 LYS B N 1
ATOM 1387 C CA . LYS B 1 12 ? -18.5 14.438 -1.029 1 51.47 12 LYS B CA 1
ATOM 1388 C C . LYS B 1 12 ? -18.016 14.406 -2.477 1 51.47 12 LYS B C 1
ATOM 1390 O O . LYS B 1 12 ? -18.078 13.359 -3.131 1 51.47 12 LYS B O 1
ATOM 1395 N N . LEU B 1 13 ? -17.578 15.523 -2.936 1 47.84 13 LEU B N 1
ATOM 1396 C CA . LEU B 1 13 ? -17.109 15.609 -4.316 1 47.84 13 LEU B CA 1
ATOM 1397 C C . LEU B 1 13 ? -15.836 14.805 -4.516 1 47.84 13 LEU B C 1
ATOM 1399 O O . LEU B 1 13 ? -15.664 14.141 -5.539 1 47.84 13 LEU B O 1
ATOM 1403 N N . LEU B 1 14 ? -14.938 14.906 -3.691 1 50.16 14 LEU B N 1
ATOM 1404 C CA . LEU B 1 14 ? -13.719 14.102 -3.736 1 50.16 14 LEU B CA 1
ATOM 1405 C C . LEU B 1 14 ? -14.047 12.617 -3.719 1 50.16 14 LEU B C 1
ATOM 1407 O O . LEU B 1 14 ? -13.453 11.836 -4.473 1 50.16 14 LEU B O 1
ATOM 1411 N N . LYS B 1 15 ? -15.023 12.32 -2.854 1 52.75 15 LYS B N 1
ATOM 1412 C CA . LYS B 1 15 ? -15.492 10.938 -2.822 1 52.75 15 LYS B CA 1
ATOM 1413 C C . LYS B 1 15 ? -16.109 10.539 -4.16 1 52.75 15 LYS B C 1
ATOM 1415 O O . LYS B 1 15 ? -15.898 9.422 -4.633 1 52.75 15 LYS B O 1
ATOM 1420 N N . GLU B 1 16 ? -16.953 11.359 -4.648 1 52 16 GLU B N 1
ATOM 1421 C CA . GLU B 1 16 ? -17.641 11.055 -5.898 1 52 16 GLU B CA 1
ATOM 1422 C C . GLU B 1 16 ? -16.641 10.883 -7.047 1 52 16 GLU B C 1
ATOM 1424 O O . GLU B 1 16 ? -16.797 9.984 -7.879 1 52 16 GLU B O 1
ATOM 1429 N N . ARG B 1 17 ? -15.828 11.852 -7.188 1 49.47 17 ARG B N 1
ATOM 1430 C CA . ARG B 1 17 ? -14.945 11.82 -8.352 1 49.47 17 ARG B CA 1
ATOM 1431 C C . ARG B 1 17 ? -13.781 10.867 -8.125 1 49.47 17 ARG B C 1
ATOM 1433 O O . ARG B 1 17 ? -13.406 10.109 -9.023 1 49.47 17 ARG B O 1
ATOM 1440 N N . PHE B 1 18 ? -13.133 10.977 -7.02 1 54.31 18 PHE B N 1
ATOM 1441 C CA . PHE B 1 18 ? -11.969 10.141 -6.75 1 54.31 18 PHE B CA 1
ATOM 1442 C C . PHE B 1 18 ? -12.391 8.797 -6.164 1 54.31 18 PHE B C 1
ATOM 1444 O O . PHE B 1 18 ? -11.586 7.867 -6.074 1 54.31 18 PHE B O 1
ATOM 1451 N N . GLY B 1 19 ? -13.688 8.852 -5.973 1 62.75 19 GLY B N 1
ATOM 1452 C CA . GLY B 1 19 ? -14.273 7.66 -5.367 1 62.75 19 GLY B CA 1
ATOM 1453 C C . GLY B 1 19 ? -14.375 6.492 -6.332 1 62.75 19 GLY B C 1
ATOM 1454 O O . GLY B 1 19 ? -14.219 5.336 -5.93 1 62.75 19 GLY B O 1
ATOM 1455 N N . GLU B 1 20 ? -14.422 6.945 -7.621 1 78.5 20 GLU B N 1
ATOM 1456 C CA . GLU B 1 20 ? -14.688 5.848 -8.547 1 78.5 20 GLU B CA 1
ATOM 1457 C C . GLU B 1 20 ? -13.43 5.004 -8.773 1 78.5 20 GLU B C 1
ATOM 1459 O O . GLU B 1 20 ? -13.477 3.779 -8.656 1 78.5 20 GLU B O 1
ATOM 1464 N N . PRO B 1 21 ? -12.273 5.688 -9.008 1 85.5 21 PRO B N 1
ATOM 1465 C CA . PRO B 1 21 ? -11.086 4.848 -9.195 1 85.5 21 PRO B CA 1
ATOM 1466 C C . PRO B 1 21 ? -10.719 4.059 -7.941 1 85.5 21 PRO B C 1
ATOM 1468 O O . PRO B 1 21 ? -10.242 2.924 -8.039 1 85.5 21 PRO B O 1
ATOM 1471 N N . TYR B 1 22 ? -11.039 4.633 -6.898 1 87.38 22 TYR B N 1
ATOM 1472 C CA . TYR B 1 22 ? -10.758 3.945 -5.645 1 87.38 22 TYR B CA 1
ATOM 1473 C C . TYR B 1 22 ? -11.656 2.725 -5.477 1 87.38 22 TYR B C 1
ATOM 1475 O O . TYR B 1 22 ? -11.188 1.653 -5.082 1 87.38 22 TYR B O 1
ATOM 1483 N N . VAL B 1 23 ? -12.906 2.92 -5.777 1 89.88 23 VAL B N 1
ATOM 1484 C CA . VAL B 1 23 ? -13.867 1.828 -5.672 1 89.88 23 VAL B CA 1
ATOM 1485 C C . VAL B 1 23 ? -13.492 0.714 -6.648 1 89.88 23 VAL B C 1
ATOM 1487 O O . VAL B 1 23 ? -13.516 -0.466 -6.289 1 89.88 23 VAL B O 1
ATOM 1490 N N . ILE B 1 24 ? -13.078 1.09 -7.824 1 92.44 24 ILE B N 1
ATOM 1491 C CA . ILE B 1 24 ? -12.664 0.127 -8.836 1 92.44 24 ILE B CA 1
ATOM 1492 C C . ILE B 1 24 ? -11.422 -0.62 -8.359 1 92.44 24 ILE B C 1
ATOM 1494 O O . ILE B 1 24 ? -11.367 -1.85 -8.43 1 92.44 24 ILE B O 1
ATOM 1498 N N . ALA B 1 25 ? -10.477 0.132 -7.867 1 94.12 25 ALA B N 1
ATOM 1499 C CA . ALA B 1 25 ? -9.234 -0.471 -7.391 1 94.12 25 ALA B CA 1
ATOM 1500 C C . ALA B 1 25 ? -9.508 -1.486 -6.285 1 94.12 25 ALA B C 1
ATOM 1502 O O . ALA B 1 25 ? -9.031 -2.623 -6.344 1 94.12 25 ALA B O 1
ATOM 1503 N N . ASN B 1 26 ? -10.352 -1.122 -5.352 1 93.81 26 ASN B N 1
ATOM 1504 C CA . ASN B 1 26 ? -10.617 -1.997 -4.215 1 93.81 26 ASN B CA 1
ATOM 1505 C C . ASN B 1 26 ? -11.367 -3.256 -4.641 1 93.81 26 ASN B C 1
ATOM 1507 O O . ASN B 1 26 ? -11.109 -4.344 -4.125 1 93.81 26 ASN B O 1
ATOM 1511 N N . ALA B 1 27 ? -12.273 -3.062 -5.539 1 94.12 27 ALA B N 1
ATOM 1512 C CA . ALA B 1 27 ? -13 -4.227 -6.043 1 94.12 27 ALA B CA 1
ATOM 1513 C C . ALA B 1 27 ? -12.055 -5.223 -6.699 1 94.12 27 ALA B C 1
ATOM 1515 O O . ALA B 1 27 ? -12.18 -6.434 -6.5 1 94.12 27 ALA B O 1
ATOM 1516 N N . HIS B 1 28 ? -11.125 -4.727 -7.457 1 96.38 28 HIS B N 1
ATOM 1517 C CA . HIS B 1 28 ? -10.164 -5.594 -8.125 1 96.38 28 HIS B CA 1
ATOM 1518 C C . HIS B 1 28 ? -9.219 -6.238 -7.117 1 96.38 28 HIS B C 1
ATOM 1520 O O . HIS B 1 28 ? -8.883 -7.422 -7.238 1 96.38 28 HIS B O 1
ATOM 1526 N N . ILE B 1 29 ? -8.742 -5.523 -6.148 1 97.75 29 ILE B N 1
ATOM 1527 C CA . ILE B 1 29 ? -7.844 -6.051 -5.129 1 97.75 29 ILE B CA 1
ATOM 1528 C C . ILE B 1 29 ? -8.539 -7.16 -4.348 1 97.75 29 ILE B C 1
ATOM 1530 O O . ILE B 1 29 ? -7.969 -8.234 -4.129 1 97.75 29 ILE B O 1
ATOM 1534 N N . GLU B 1 30 ? -9.797 -6.93 -3.975 1 96.88 30 GLU B N 1
ATOM 1535 C CA . GLU B 1 30 ? -10.547 -7.926 -3.221 1 96.88 30 GLU B CA 1
ATOM 1536 C C . GLU B 1 30 ? -10.711 -9.219 -4.02 1 96.88 30 GLU B C 1
ATOM 1538 O O . GLU B 1 30 ? -10.664 -10.312 -3.457 1 96.88 30 GLU B O 1
ATOM 1543 N N . GLN B 1 31 ? -10.852 -9.055 -5.277 1 95.75 31 GLN B N 1
ATOM 1544 C CA . GLN B 1 31 ? -11.062 -10.211 -6.148 1 95.75 31 GLN B CA 1
ATOM 1545 C C . GLN B 1 31 ? -9.867 -11.164 -6.102 1 95.75 31 GLN B C 1
ATOM 1547 O O . GLN B 1 31 ? -10.039 -12.383 -6.211 1 95.75 31 GLN B O 1
ATOM 1552 N N . ILE B 1 32 ? -8.695 -10.609 -5.883 1 97.69 32 ILE B N 1
ATOM 1553 C CA . ILE B 1 32 ? -7.535 -11.477 -6.008 1 97.69 32 ILE B CA 1
ATOM 1554 C C . ILE B 1 32 ? -7 -11.828 -4.621 1 97.69 32 ILE B C 1
ATOM 1556 O O . ILE B 1 32 ? -6.184 -12.742 -4.477 1 97.69 32 ILE B O 1
ATOM 1560 N N . THR B 1 33 ? -7.379 -11.102 -3.633 1 97.75 33 THR B N 1
ATOM 1561 C CA . THR B 1 33 ? -6.855 -11.344 -2.295 1 97.75 33 THR B CA 1
ATOM 1562 C C . THR B 1 33 ? -7.793 -12.258 -1.505 1 97.75 33 THR B C 1
ATOM 1564 O O . THR B 1 33 ? -7.375 -12.906 -0.544 1 97.75 33 THR B O 1
ATOM 1567 N N . LYS B 1 34 ? -9.008 -12.242 -1.946 1 95.62 34 LYS B N 1
ATOM 1568 C CA . LYS B 1 34 ? -9.992 -13.062 -1.241 1 95.62 34 LYS B CA 1
ATOM 1569 C C . LYS B 1 34 ? -10.305 -14.336 -2.021 1 95.62 34 LYS B C 1
ATOM 1571 O O . LYS B 1 34 ? -10.328 -14.32 -3.254 1 95.62 34 LYS B O 1
ATOM 1576 N N . GLY B 1 35 ? -10.484 -15.453 -1.364 1 93.69 35 GLY B N 1
ATOM 1577 C CA . GLY B 1 35 ? -10.82 -16.734 -1.972 1 93.69 35 GLY B CA 1
ATOM 1578 C C . GLY B 1 35 ? -10.102 -17.906 -1.331 1 93.69 35 GLY B C 1
ATOM 1579 O O . GLY B 1 35 ? -9.164 -17.703 -0.553 1 93.69 35 GLY B O 1
ATOM 1580 N N . PRO B 1 36 ? -10.547 -19.016 -1.655 1 93.88 36 PRO B N 1
ATOM 1581 C CA . PRO B 1 36 ? -9.93 -20.234 -1.101 1 93.88 36 PRO B CA 1
ATOM 1582 C C . PRO B 1 36 ? -8.594 -20.578 -1.765 1 93.88 36 PRO B C 1
ATOM 1584 O O . PRO B 1 36 ? -8.344 -20.156 -2.898 1 93.88 36 PRO B O 1
ATOM 1587 N N . PRO B 1 37 ? -7.781 -21.219 -1.03 1 94.31 37 PRO B N 1
ATOM 1588 C CA . PRO B 1 37 ? -6.574 -21.75 -1.679 1 94.31 37 PRO B CA 1
ATOM 1589 C C . PRO B 1 37 ? -6.891 -22.719 -2.82 1 94.31 37 PRO B C 1
ATOM 1591 O O . PRO B 1 37 ? -7.902 -23.422 -2.777 1 94.31 37 PRO B O 1
ATOM 1594 N N . LEU B 1 38 ? -6 -22.703 -3.762 1 96.94 38 LEU B N 1
ATOM 1595 C CA . LEU B 1 38 ? -6.121 -23.641 -4.871 1 96.94 38 LEU B CA 1
ATOM 1596 C C . LEU B 1 38 ? -5.527 -25 -4.508 1 96.94 38 LEU B C 1
ATOM 1598 O O . LEU B 1 38 ? -4.5 -25.062 -3.824 1 96.94 38 LEU B O 1
ATOM 1602 N N . LYS B 1 39 ? -6.137 -26.031 -5.062 1 94.06 39 LYS B N 1
ATOM 1603 C CA . LYS B 1 39 ? -5.559 -27.375 -4.941 1 94.06 39 LYS B CA 1
ATOM 1604 C C . LYS B 1 39 ? -4.398 -27.562 -5.918 1 94.06 39 LYS B C 1
ATOM 1606 O O . LYS B 1 39 ? -4.371 -26.938 -6.984 1 94.06 39 LYS B O 1
ATOM 1611 N N . ALA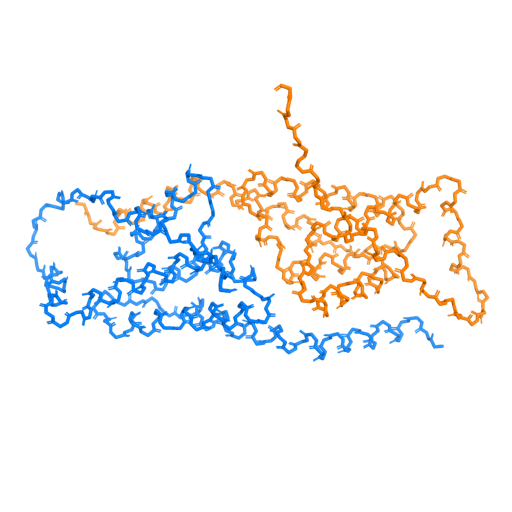 B 1 40 ? -3.531 -28.406 -5.555 1 90.56 40 ALA B N 1
ATOM 1612 C CA . ALA B 1 40 ? -2.361 -28.672 -6.387 1 90.56 40 ALA B CA 1
ATOM 1613 C C . ALA B 1 40 ? -2.777 -29.172 -7.766 1 90.56 40 ALA B C 1
ATOM 1615 O O . ALA B 1 40 ? -2.105 -28.891 -8.766 1 90.56 40 ALA B O 1
ATOM 1616 N N . SER B 1 41 ? -3.85 -29.844 -7.883 1 91.19 41 SER B N 1
ATOM 1617 C CA . SER B 1 41 ? -4.301 -30.469 -9.117 1 91.19 41 SER B CA 1
ATOM 1618 C C . SER B 1 41 ? -5.156 -29.516 -9.945 1 91.19 41 SER B C 1
ATOM 1620 O O . SER B 1 41 ? -5.535 -29.828 -11.078 1 91.19 41 SER B O 1
ATOM 1622 N N . ASP B 1 42 ? -5.473 -28.422 -9.406 1 93.31 42 ASP B N 1
ATOM 1623 C CA . ASP B 1 42 ? -6.391 -27.484 -10.062 1 93.31 42 ASP B CA 1
ATOM 1624 C C . ASP B 1 42 ? -5.668 -26.656 -11.117 1 93.31 42 ASP B C 1
ATOM 1626 O O . ASP B 1 42 ? -5.453 -25.453 -10.922 1 93.31 42 ASP B O 1
ATOM 1630 N N . ARG B 1 43 ? -5.426 -27.203 -12.234 1 91.94 43 ARG B N 1
ATOM 1631 C CA . ARG B 1 43 ? -4.672 -26.562 -13.312 1 91.94 43 ARG B CA 1
ATOM 1632 C C . ARG B 1 43 ? -5.438 -25.375 -13.883 1 91.94 43 ARG B C 1
ATOM 1634 O O . ARG B 1 43 ? -4.855 -24.328 -14.148 1 91.94 43 ARG B O 1
ATOM 1641 N N . GLU B 1 44 ? -6.695 -25.594 -14.094 1 93.5 44 GLU B N 1
ATOM 1642 C CA . GLU B 1 44 ? -7.527 -24.516 -14.633 1 93.5 44 GLU B CA 1
ATOM 1643 C C . GLU B 1 44 ? -7.625 -23.344 -13.656 1 93.5 44 GLU B C 1
ATOM 1645 O O . GLU B 1 44 ? -7.578 -22.188 -14.07 1 93.5 44 GLU B O 1
ATOM 1650 N N . GLY B 1 45 ? -7.801 -23.703 -12.367 1 96.12 45 GLY B N 1
ATOM 1651 C CA . GLY B 1 45 ? -7.836 -22.656 -11.344 1 96.12 45 GLY B CA 1
ATOM 1652 C C . GLY B 1 45 ? -6.566 -21.828 -11.297 1 96.12 45 GLY B C 1
ATOM 1653 O O . GLY B 1 45 ? -6.621 -20.609 -11.102 1 96.12 45 GLY B O 1
ATOM 1654 N N . LEU B 1 46 ? -5.473 -22.469 -11.461 1 96.62 46 LEU B N 1
ATOM 1655 C CA . LEU B 1 46 ? -4.191 -21.781 -11.445 1 96.62 46 LEU B CA 1
ATOM 1656 C C . LEU B 1 46 ? -4.078 -20.812 -12.625 1 96.62 46 LEU B C 1
ATOM 1658 O O . LEU B 1 46 ? -3.617 -19.688 -12.469 1 96.62 46 LEU B O 1
ATOM 1662 N N . LEU B 1 47 ? -4.496 -21.297 -13.758 1 96.12 47 LEU B N 1
ATOM 1663 C CA . LEU B 1 47 ? -4.484 -20.453 -14.945 1 96.12 47 LEU B CA 1
ATOM 1664 C C . LEU B 1 47 ? -5.406 -19.25 -14.766 1 96.12 47 LEU B C 1
ATOM 1666 O O . LEU B 1 47 ? -5.047 -18.125 -15.125 1 96.12 47 LEU B O 1
ATOM 1670 N N . ASN B 1 48 ? -6.59 -19.5 -14.219 1 96.69 48 ASN B N 1
ATOM 1671 C CA . ASN B 1 48 ? -7.539 -18.422 -13.953 1 96.69 48 ASN B CA 1
ATOM 1672 C C . ASN B 1 48 ? -6.969 -17.391 -12.977 1 96.69 48 ASN B C 1
ATOM 1674 O O . ASN B 1 48 ? -7.148 -16.188 -13.164 1 96.69 48 ASN B O 1
ATOM 1678 N N . LEU B 1 49 ? -6.316 -17.875 -11.945 1 97.56 49 LEU B N 1
ATOM 1679 C CA . LEU B 1 49 ? -5.699 -16.969 -10.984 1 97.56 49 LEU B CA 1
ATOM 1680 C C . LEU B 1 49 ? -4.602 -16.141 -11.648 1 97.56 49 LEU B C 1
ATOM 1682 O O . LEU B 1 49 ? -4.5 -14.938 -11.414 1 97.56 49 LEU B O 1
ATOM 1686 N N . ALA B 1 50 ? -3.797 -16.75 -12.453 1 97.44 50 ALA B N 1
ATOM 1687 C CA . ALA B 1 50 ? -2.746 -16.031 -13.18 1 97.44 50 ALA B CA 1
ATOM 1688 C C . ALA B 1 50 ? -3.33 -14.906 -14.023 1 97.44 50 ALA B C 1
ATOM 1690 O O . ALA B 1 50 ? -2.82 -13.781 -14.008 1 97.44 50 ALA B O 1
ATOM 1691 N N . ASP B 1 51 ? -4.391 -15.211 -14.734 1 97.56 51 ASP B N 1
ATOM 1692 C CA . ASP B 1 51 ? -5.055 -14.219 -15.57 1 97.56 51 ASP B CA 1
ATOM 1693 C C . ASP B 1 51 ? -5.617 -13.07 -14.734 1 97.56 51 ASP B C 1
ATOM 1695 O O . ASP B 1 51 ? -5.484 -11.898 -15.102 1 97.56 51 ASP B O 1
ATOM 1699 N N . LYS B 1 52 ? -6.262 -13.414 -13.648 1 97.81 52 LYS B N 1
ATOM 1700 C CA . LYS B 1 52 ? -6.848 -12.406 -12.766 1 97.81 52 LYS B CA 1
ATOM 1701 C C . LYS B 1 52 ? -5.773 -11.492 -12.188 1 97.81 52 LYS B C 1
ATOM 1703 O O . LYS B 1 52 ? -5.98 -10.281 -12.062 1 97.81 52 LYS B O 1
ATOM 1708 N N . LEU B 1 53 ? -4.629 -12.078 -11.781 1 98.25 53 LEU B N 1
ATOM 1709 C CA . LEU B 1 53 ? -3.537 -11.281 -11.242 1 98.25 53 LEU B CA 1
ATOM 1710 C C . LEU B 1 53 ? -3.018 -10.289 -12.281 1 98.25 53 LEU B C 1
ATOM 1712 O O . LEU B 1 53 ? -2.805 -9.117 -11.977 1 98.25 53 LEU B O 1
ATOM 1716 N N . LYS B 1 54 ? -2.881 -10.766 -13.484 1 97.75 54 LYS B N 1
ATOM 1717 C CA . LYS B 1 54 ? -2.406 -9.914 -14.57 1 97.75 54 LYS B CA 1
ATOM 1718 C C . LYS B 1 54 ? -3.406 -8.805 -14.875 1 97.75 54 LYS B C 1
ATOM 1720 O O . LYS B 1 54 ? -3.025 -7.648 -15.039 1 97.75 54 LYS B O 1
ATOM 1725 N N . ASP B 1 55 ? -4.656 -9.18 -14.984 1 97.38 55 ASP B N 1
ATOM 1726 C CA . ASP B 1 55 ? -5.719 -8.211 -15.242 1 97.38 55 ASP B CA 1
ATOM 1727 C C . ASP B 1 55 ? -5.77 -7.141 -14.148 1 97.38 55 ASP B C 1
ATOM 1729 O O . ASP B 1 55 ? -5.926 -5.957 -14.445 1 97.38 55 ASP B O 1
ATOM 1733 N N . CYS B 1 56 ? -5.656 -7.594 -12.945 1 97.69 56 CYS B N 1
ATOM 1734 C CA . CYS B 1 56 ? -5.688 -6.668 -11.812 1 97.69 56 CYS B CA 1
ATOM 1735 C C . CYS B 1 56 ? -4.5 -5.715 -11.859 1 97.69 56 CYS B C 1
ATOM 1737 O O . CYS B 1 56 ? -4.66 -4.508 -11.68 1 97.69 56 CYS B O 1
ATOM 1739 N N . GLU B 1 57 ? -3.314 -6.238 -12.055 1 97.5 57 GLU B N 1
ATOM 1740 C CA . GLU B 1 57 ? -2.105 -5.426 -12.148 1 97.5 57 GLU B CA 1
ATOM 1741 C C . GLU B 1 57 ? -2.246 -4.348 -13.219 1 97.5 57 GLU B C 1
ATOM 1743 O O . GLU B 1 57 ? -1.982 -3.172 -12.961 1 97.5 57 GLU B O 1
ATOM 1748 N N . LEU B 1 58 ? -2.707 -4.73 -14.406 1 96 58 LEU B N 1
ATOM 1749 C CA . LEU B 1 58 ? -2.848 -3.812 -15.531 1 96 58 LEU B CA 1
ATOM 1750 C C . LEU B 1 58 ? -3.904 -2.752 -15.234 1 96 58 LEU B C 1
ATOM 1752 O O . LEU B 1 58 ? -3.701 -1.57 -15.523 1 96 58 LEU B O 1
ATOM 1756 N N . THR B 1 59 ? -5.027 -3.148 -14.719 1 95.81 59 THR B N 1
ATOM 1757 C CA . THR B 1 59 ? -6.109 -2.23 -14.398 1 95.81 59 THR B CA 1
ATOM 1758 C C . THR B 1 59 ? -5.656 -1.201 -13.367 1 95.81 59 THR B C 1
ATOM 1760 O O . THR B 1 59 ? -5.816 0.004 -13.57 1 95.81 59 THR B O 1
ATOM 1763 N N . LEU B 1 60 ? -5.043 -1.7 -12.32 1 95.06 60 LEU B N 1
ATOM 1764 C CA . LEU B 1 60 ? -4.641 -0.804 -11.242 1 95.06 60 LEU B CA 1
ATOM 1765 C C . LEU B 1 60 ? -3.512 0.118 -11.695 1 95.06 60 LEU B C 1
ATOM 1767 O O . LEU B 1 60 ? -3.434 1.269 -11.258 1 95.06 60 LEU B O 1
ATOM 1771 N N . GLN B 1 61 ? -2.635 -0.398 -12.5 1 93.81 61 GLN B N 1
ATOM 1772 C CA . GLN B 1 61 ? -1.609 0.46 -13.086 1 93.81 61 GLN B CA 1
ATOM 1773 C C . GLN B 1 61 ? -2.232 1.587 -13.898 1 93.81 61 GLN B C 1
ATOM 1775 O O . GLN B 1 61 ? -1.822 2.744 -13.789 1 93.81 61 GLN B O 1
ATOM 1780 N N . SER B 1 62 ? -3.225 1.286 -14.656 1 91.56 62 SER B N 1
ATOM 1781 C CA . SER B 1 62 ? -3.842 2.242 -15.562 1 91.56 62 SER B CA 1
ATOM 1782 C C . SER B 1 62 ? -4.57 3.346 -14.805 1 91.56 62 SER B C 1
ATOM 1784 O O . SER B 1 62 ? -4.656 4.48 -15.273 1 91.56 62 SER B O 1
ATOM 1786 N N . ILE B 1 63 ? -5.031 3.049 -13.617 1 88.69 63 ILE B N 1
ATOM 1787 C CA . ILE B 1 63 ? -5.805 4.047 -12.891 1 88.69 63 ILE B CA 1
ATOM 1788 C C . ILE B 1 63 ? -4.969 4.617 -11.742 1 88.69 63 ILE B C 1
ATOM 1790 O O . ILE B 1 63 ? -5.477 5.375 -10.914 1 88.69 63 ILE B O 1
ATOM 1794 N N . GLY B 1 64 ? -3.721 4.141 -11.609 1 88.94 64 GLY B N 1
ATOM 1795 C CA . GLY B 1 64 ? -2.777 4.75 -10.68 1 88.94 64 GLY B CA 1
ATOM 1796 C C . GLY B 1 64 ? -2.898 4.207 -9.266 1 88.94 64 GLY B C 1
ATOM 1797 O O . GLY B 1 64 ? -2.639 4.926 -8.297 1 88.94 64 GLY B O 1
ATOM 1798 N N . TYR B 1 65 ? -3.311 2.924 -9.047 1 92.38 65 TYR B N 1
ATOM 1799 C CA . TYR B 1 65 ? -3.521 2.359 -7.719 1 92.38 65 TYR B CA 1
ATOM 1800 C C . TYR B 1 65 ? -2.691 1.096 -7.523 1 92.38 65 TYR B C 1
ATOM 1802 O O . TYR B 1 65 ? -2.992 0.276 -6.652 1 92.38 65 TYR B O 1
ATOM 1810 N N . LEU B 1 66 ? -1.622 0.978 -8.344 1 93.31 66 LEU B N 1
ATOM 1811 C CA . LEU B 1 66 ? -0.811 -0.232 -8.266 1 93.31 66 LEU B CA 1
ATOM 1812 C C . LEU B 1 66 ? -0.16 -0.364 -6.895 1 93.31 66 LEU B C 1
ATOM 1814 O O . LEU B 1 66 ? -0.052 -1.468 -6.355 1 93.31 66 LEU B O 1
ATOM 1818 N N . GLU B 1 67 ? 0.238 0.717 -6.316 1 92.31 67 GLU B N 1
ATOM 1819 C CA . GLU B 1 67 ? 0.897 0.688 -5.016 1 92.31 67 GLU B CA 1
ATOM 1820 C C . GLU B 1 67 ? -0.063 0.231 -3.92 1 92.31 67 GLU B C 1
ATOM 1822 O O . GLU B 1 67 ? 0.358 -0.364 -2.926 1 92.31 67 GLU B O 1
ATOM 1827 N N . ASP B 1 68 ? -1.365 0.452 -4.102 1 95.81 68 ASP B N 1
ATOM 1828 C CA . ASP B 1 68 ? -2.361 -0.015 -3.141 1 95.81 68 ASP B CA 1
ATOM 1829 C C . ASP B 1 68 ? -2.443 -1.54 -3.133 1 95.81 68 ASP B C 1
ATOM 1831 O O . ASP B 1 68 ? -2.838 -2.141 -2.131 1 95.81 68 ASP B O 1
ATOM 1835 N N . LEU B 1 69 ? -2.045 -2.07 -4.164 1 97 69 LEU B N 1
ATOM 1836 C CA . LEU B 1 69 ? -2.014 -3.525 -4.27 1 97 69 LEU B CA 1
ATOM 1837 C C . LEU B 1 69 ? -0.706 -4.082 -3.719 1 97 69 LEU B C 1
ATOM 1839 O O . LEU B 1 69 ? -0.695 -5.137 -3.078 1 97 69 LEU B O 1
ATOM 1843 N N . ASN B 1 70 ? 0.371 -3.377 -3.922 1 96 70 ASN B N 1
ATOM 1844 C CA . ASN B 1 70 ? 1.719 -3.857 -3.639 1 96 70 ASN B CA 1
ATOM 1845 C C . ASN B 1 70 ? 2.068 -3.705 -2.162 1 96 70 ASN B C 1
ATOM 1847 O O . ASN B 1 70 ? 3.172 -3.275 -1.822 1 96 70 ASN B O 1
ATOM 1851 N N . THR B 1 71 ? 1.164 -4.059 -1.337 1 94.88 71 THR B N 1
ATOM 1852 C CA . THR B 1 71 ? 1.444 -4.102 0.094 1 94.88 71 THR B CA 1
ATOM 1853 C C . THR B 1 71 ? 1.78 -5.52 0.537 1 94.88 71 THR B C 1
ATOM 1855 O O . THR B 1 71 ? 1.351 -6.492 -0.091 1 94.88 71 THR B O 1
ATOM 1858 N N . THR B 1 72 ? 2.512 -5.598 1.597 1 92.94 72 THR B N 1
ATOM 1859 C CA . THR B 1 72 ? 2.918 -6.891 2.145 1 92.94 72 THR B CA 1
ATOM 1860 C C . THR B 1 72 ? 1.697 -7.742 2.48 1 92.94 72 THR B C 1
ATOM 1862 O O . THR B 1 72 ? 1.657 -8.93 2.16 1 92.94 72 THR B O 1
ATOM 1865 N N . ASP B 1 73 ? 0.665 -7.129 3.045 1 92.69 73 ASP B N 1
ATOM 1866 C CA . ASP B 1 73 ? -0.53 -7.863 3.447 1 92.69 73 ASP B CA 1
ATOM 1867 C C . ASP B 1 73 ? -1.264 -8.43 2.232 1 92.69 73 ASP B C 1
ATOM 1869 O O . ASP B 1 73 ? -1.699 -9.578 2.242 1 92.69 73 ASP B O 1
ATOM 1873 N N . ASN B 1 74 ? -1.434 -7.57 1.262 1 96.25 74 ASN B N 1
ATOM 1874 C CA . ASN B 1 74 ? -2.111 -8.047 0.061 1 96.25 74 ASN B CA 1
ATOM 1875 C C . ASN B 1 74 ? -1.349 -9.195 -0.595 1 96.25 74 ASN B C 1
ATOM 1877 O O . ASN B 1 74 ? -1.944 -10.211 -0.97 1 96.25 74 ASN B O 1
ATOM 1881 N N . LEU B 1 75 ? -0.019 -9.062 -0.752 1 96.75 75 LEU B N 1
ATOM 1882 C CA . LEU B 1 75 ? 0.791 -10.094 -1.387 1 96.75 75 LEU B CA 1
ATOM 1883 C C . LEU B 1 75 ? 0.751 -11.383 -0.578 1 96.75 75 LEU B C 1
ATOM 1885 O O . LEU B 1 75 ? 0.755 -12.477 -1.147 1 96.75 75 LEU B O 1
ATOM 1889 N N . LYS B 1 76 ? 0.69 -11.266 0.717 1 94.31 76 LYS B N 1
ATOM 1890 C CA . LYS B 1 76 ? 0.551 -12.43 1.583 1 94.31 76 LYS B CA 1
ATOM 1891 C C . LYS B 1 76 ? -0.778 -13.141 1.341 1 94.31 76 LYS B C 1
ATOM 1893 O O . LYS B 1 76 ? -0.819 -14.367 1.208 1 94.31 76 LYS B O 1
ATOM 1898 N N . GLN B 1 77 ? -1.805 -12.367 1.3 1 96.5 77 GLN B N 1
ATOM 1899 C CA . GLN B 1 77 ? -3.127 -12.945 1.089 1 96.5 77 GLN B CA 1
ATOM 1900 C C . GLN B 1 77 ? -3.209 -13.656 -0.261 1 96.5 77 GLN B C 1
ATOM 1902 O O . GLN B 1 77 ? -3.789 -14.742 -0.366 1 96.5 77 GLN B O 1
ATOM 1907 N N . ILE B 1 78 ? -2.65 -13.062 -1.265 1 98.06 78 ILE B N 1
ATOM 1908 C CA . ILE B 1 78 ? -2.633 -13.695 -2.582 1 98.06 78 ILE B CA 1
ATOM 1909 C C . ILE B 1 78 ? -1.834 -14.992 -2.521 1 98.06 78 ILE B C 1
ATOM 1911 O O . ILE B 1 78 ? -2.244 -16.016 -3.09 1 98.06 78 ILE B O 1
ATOM 1915 N N . THR B 1 79 ? -0.673 -14.961 -1.88 1 97.06 79 THR B N 1
ATOM 1916 C CA . THR B 1 79 ? 0.176 -16.141 -1.737 1 97.06 79 THR B CA 1
ATOM 1917 C C . THR B 1 79 ? -0.599 -17.281 -1.101 1 97.06 79 THR B C 1
ATOM 1919 O O . THR B 1 79 ? -0.416 -18.453 -1.474 1 97.06 79 THR B O 1
ATOM 1922 N N . GLU B 1 80 ? -1.48 -16.953 -0.19 1 96.19 80 GLU B N 1
ATOM 1923 C CA . GLU B 1 80 ? -2.264 -17.953 0.52 1 96.19 80 GLU B CA 1
ATOM 1924 C C . GLU B 1 80 ? -3.217 -18.688 -0.425 1 96.19 80 GLU B C 1
ATOM 1926 O O . GLU B 1 80 ? -3.703 -19.766 -0.109 1 96.19 80 GLU B O 1
ATOM 1931 N N . ARG B 1 81 ? -3.475 -18.125 -1.542 1 97 81 ARG B N 1
ATOM 1932 C CA . ARG B 1 81 ? -4.383 -18.734 -2.506 1 97 81 ARG B CA 1
ATOM 1933 C C . ARG B 1 81 ? -3.646 -19.734 -3.402 1 97 81 ARG B C 1
ATOM 1935 O O . ARG B 1 81 ? -4.273 -20.5 -4.125 1 97 81 ARG B O 1
ATOM 1942 N N . PHE B 1 82 ? -2.299 -19.719 -3.412 1 96.88 82 PHE B N 1
ATOM 1943 C CA . PHE B 1 82 ? -1.505 -20.641 -4.215 1 96.88 82 PHE B CA 1
ATOM 1944 C C . PHE B 1 82 ? -1.611 -22.062 -3.676 1 96.88 82 PHE B C 1
ATOM 1946 O O . PHE B 1 82 ? -1.769 -22.25 -2.469 1 96.88 82 PHE B O 1
ATOM 1953 N N . PRO B 1 83 ? -1.457 -23.094 -4.559 1 94.56 83 PRO B N 1
ATOM 1954 C CA . PRO B 1 83 ? -1.208 -24.438 -4.043 1 94.56 83 PRO B CA 1
ATOM 1955 C C . PRO B 1 83 ? 0.011 -24.5 -3.123 1 94.56 83 PRO B C 1
ATOM 1957 O O . PRO B 1 83 ? 0.979 -23.766 -3.324 1 94.56 83 PRO B O 1
ATOM 1960 N N . THR B 1 84 ? -0.027 -25.391 -2.242 1 91.56 84 THR B N 1
ATOM 1961 C CA . THR B 1 84 ? 0.969 -25.469 -1.179 1 91.56 84 THR B CA 1
ATOM 1962 C C . THR B 1 84 ? 2.379 -25.5 -1.76 1 91.56 84 THR B C 1
ATOM 1964 O O . THR B 1 84 ? 3.27 -24.797 -1.288 1 91.56 84 THR B O 1
ATOM 1967 N N . HIS B 1 85 ? 2.615 -26.281 -2.773 1 90.44 85 HIS B N 1
ATOM 1968 C CA . HIS B 1 85 ? 3.955 -26.422 -3.338 1 90.44 85 HIS B CA 1
ATOM 1969 C C . HIS B 1 85 ? 4.402 -25.141 -4.016 1 90.44 85 HIS B C 1
ATOM 1971 O O . HIS B 1 85 ? 5.59 -24.812 -4.012 1 90.44 85 HIS B O 1
ATOM 1977 N N . LEU B 1 86 ? 3.488 -24.406 -4.539 1 95.56 86 LEU B N 1
ATOM 1978 C CA . LEU B 1 86 ? 3.844 -23.141 -5.184 1 95.56 86 LEU B CA 1
ATOM 1979 C C . LEU B 1 86 ? 4.02 -22.031 -4.152 1 95.56 86 LEU B C 1
ATOM 1981 O O . LEU B 1 86 ? 4.781 -21.094 -4.375 1 95.56 86 LEU B O 1
ATOM 1985 N N . LYS B 1 87 ? 3.283 -22.109 -3.039 1 94.94 87 LYS B N 1
ATOM 1986 C CA . LYS B 1 87 ? 3.486 -21.172 -1.937 1 94.94 87 LYS B CA 1
ATOM 1987 C C . LYS B 1 87 ? 4.941 -21.188 -1.471 1 94.94 87 LYS B C 1
ATOM 1989 O O . LYS B 1 87 ? 5.562 -20.125 -1.344 1 94.94 87 LYS B O 1
ATOM 1994 N N . ALA B 1 88 ? 5.363 -22.344 -1.269 1 91.12 88 ALA B N 1
ATOM 1995 C CA . ALA B 1 88 ? 6.727 -22.5 -0.775 1 91.12 88 ALA B CA 1
ATOM 1996 C C . ALA B 1 88 ? 7.742 -21.938 -1.765 1 91.12 88 ALA B C 1
ATOM 1998 O O . ALA B 1 88 ? 8.68 -21.234 -1.369 1 91.12 88 ALA B O 1
ATOM 1999 N N . ARG B 1 89 ? 7.547 -22.234 -3.021 1 94.5 89 ARG B N 1
ATOM 2000 C CA . ARG B 1 89 ? 8.461 -21.766 -4.055 1 94.5 89 ARG B CA 1
ATOM 2001 C C . ARG B 1 89 ? 8.438 -20.234 -4.145 1 94.5 89 ARG B C 1
ATOM 2003 O O . ARG B 1 89 ? 9.484 -19.594 -4.254 1 94.5 89 ARG B O 1
ATOM 2010 N N . TRP B 1 90 ? 7.293 -19.656 -4.098 1 95.81 90 TRP B N 1
ATOM 2011 C CA . TRP B 1 90 ? 7.176 -18.203 -4.145 1 95.81 90 TRP B CA 1
ATOM 2012 C C . TRP B 1 90 ? 7.844 -17.562 -2.93 1 95.81 90 TRP B C 1
ATOM 2014 O O . TRP B 1 90 ? 8.531 -16.547 -3.055 1 95.81 90 TRP B O 1
ATOM 2024 N N . LEU B 1 91 ? 7.617 -18.172 -1.781 1 92.25 91 LEU B N 1
ATOM 2025 C CA . LEU B 1 91 ? 8.211 -17.625 -0.563 1 92.25 91 LEU B CA 1
ATOM 2026 C C . LEU B 1 91 ? 9.734 -17.625 -0.654 1 92.25 91 LEU B C 1
ATOM 2028 O O . LEU B 1 91 ? 10.383 -16.688 -0.179 1 92.25 91 LEU B O 1
ATOM 2032 N N . ASP B 1 92 ? 10.25 -18.641 -1.277 1 92.25 92 ASP B N 1
ATOM 2033 C CA . ASP B 1 92 ? 11.688 -18.688 -1.513 1 92.25 92 ASP B CA 1
ATOM 2034 C C . ASP B 1 92 ? 12.133 -17.547 -2.43 1 92.25 92 ASP B C 1
ATOM 2036 O O . ASP B 1 92 ? 13.133 -16.875 -2.16 1 92.25 92 ASP B O 1
ATOM 2040 N N . ILE B 1 93 ? 11.414 -17.359 -3.41 1 94.38 93 ILE B N 1
ATOM 2041 C CA . ILE B 1 93 ? 11.719 -16.297 -4.363 1 94.38 93 ILE B CA 1
ATOM 2042 C C . ILE B 1 93 ? 11.625 -14.938 -3.668 1 94.38 93 ILE B C 1
ATOM 2044 O O . ILE B 1 93 ? 12.508 -14.086 -3.826 1 94.38 93 ILE B O 1
ATOM 2048 N N . ALA B 1 94 ? 10.602 -14.711 -2.971 1 93.06 94 ALA B N 1
ATOM 2049 C CA . ALA B 1 94 ? 10.398 -13.461 -2.246 1 93.06 94 ALA B CA 1
ATOM 2050 C C . ALA B 1 94 ? 11.555 -13.188 -1.29 1 93.06 94 ALA B C 1
ATOM 2052 O O . ALA B 1 94 ? 11.992 -12.039 -1.145 1 93.06 94 ALA B O 1
ATOM 2053 N N . ARG B 1 95 ? 11.984 -14.203 -0.64 1 89.12 95 ARG B N 1
ATOM 2054 C CA . ARG B 1 95 ? 13.117 -14.07 0.267 1 89.12 95 ARG B CA 1
ATOM 2055 C C . ARG B 1 95 ? 14.367 -13.625 -0.484 1 89.12 95 ARG B C 1
ATOM 2057 O O . ARG B 1 95 ? 15.102 -12.758 -0.014 1 89.12 95 ARG B O 1
ATOM 2064 N N . VAL B 1 96 ? 14.617 -14.234 -1.602 1 90.81 96 VAL B N 1
ATOM 2065 C CA . VAL B 1 96 ? 15.773 -13.875 -2.418 1 90.81 96 VAL B CA 1
ATOM 2066 C C . VAL B 1 96 ? 15.68 -12.414 -2.834 1 90.81 96 VAL B C 1
ATOM 2068 O O . VAL B 1 96 ? 16.672 -11.68 -2.779 1 90.81 96 VAL B O 1
ATOM 2071 N N . ILE B 1 97 ? 14.492 -12.008 -3.234 1 91.25 97 ILE B N 1
ATOM 2072 C CA . ILE B 1 97 ? 14.273 -10.625 -3.629 1 91.25 97 ILE B CA 1
ATOM 2073 C C . ILE B 1 97 ? 14.602 -9.695 -2.463 1 91.25 97 ILE B C 1
ATOM 2075 O O . ILE B 1 97 ? 15.336 -8.719 -2.629 1 91.25 97 ILE B O 1
ATOM 2079 N N . ARG B 1 98 ? 14.156 -9.992 -1.346 1 86.69 98 ARG B N 1
ATOM 2080 C CA . ARG B 1 98 ? 14.359 -9.156 -0.163 1 86.69 98 ARG B CA 1
ATOM 2081 C C . ARG B 1 98 ? 15.836 -9.117 0.23 1 86.69 98 ARG B C 1
ATOM 2083 O O . ARG B 1 98 ? 16.359 -8.055 0.591 1 86.69 98 ARG B O 1
ATOM 2090 N N . ASN B 1 99 ? 16.453 -10.273 0.189 1 86 99 ASN B N 1
ATOM 2091 C CA . ASN B 1 99 ? 17.875 -10.352 0.53 1 86 99 ASN B CA 1
ATOM 2092 C C . ASN B 1 99 ? 18.734 -9.523 -0.425 1 86 99 ASN B C 1
ATOM 2094 O O . ASN B 1 99 ? 19.812 -9.055 -0.052 1 86 99 ASN B O 1
ATOM 2098 N N . GLY B 1 100 ? 18.25 -9.398 -1.589 1 87.69 100 GLY B N 1
ATOM 2099 C CA . GLY B 1 100 ? 18.953 -8.57 -2.562 1 87.69 100 GLY B CA 1
ATOM 2100 C C . GLY B 1 100 ? 18.641 -7.09 -2.422 1 87.69 100 GLY B C 1
ATOM 2101 O O . GLY B 1 100 ? 19.125 -6.273 -3.207 1 87.69 100 GLY B O 1
ATOM 2102 N N . GLY B 1 101 ? 17.766 -6.68 -1.521 1 82.81 101 GLY B N 1
ATOM 2103 C CA . GLY B 1 101 ? 17.438 -5.289 -1.26 1 82.81 101 GLY B CA 1
ATOM 2104 C C . GLY B 1 101 ? 16.172 -4.836 -1.947 1 82.81 101 GLY B C 1
ATOM 2105 O O . GLY B 1 101 ? 15.773 -3.674 -1.829 1 82.81 101 GLY B O 1
ATOM 2106 N N . GLY B 1 102 ? 15.562 -5.785 -2.662 1 87.25 102 GLY B N 1
ATOM 2107 C CA . GLY B 1 102 ? 14.305 -5.465 -3.332 1 87.25 102 GLY B CA 1
ATOM 2108 C C . GLY B 1 102 ? 13.086 -5.805 -2.502 1 87.25 102 GLY B C 1
ATOM 2109 O O . GLY B 1 102 ? 13.203 -6.25 -1.359 1 87.25 102 GLY B O 1
ATOM 2110 N N . LYS B 1 103 ? 11.938 -5.445 -3.049 1 88.44 103 LYS B N 1
ATOM 2111 C CA . LYS B 1 103 ? 10.664 -5.809 -2.447 1 88.44 103 LYS B CA 1
ATOM 2112 C C . LYS B 1 103 ? 9.797 -6.602 -3.426 1 88.44 103 LYS B C 1
ATOM 2114 O O . LYS B 1 103 ? 9.562 -6.16 -4.551 1 88.44 103 LYS B O 1
ATOM 2119 N N . PRO B 1 104 ? 9.398 -7.715 -2.977 1 93.81 104 PRO B N 1
ATOM 2120 C CA . PRO B 1 104 ? 8.453 -8.438 -3.826 1 93.81 104 PRO B CA 1
ATOM 2121 C C . PRO B 1 104 ? 7.238 -7.598 -4.207 1 93.81 104 PRO B C 1
ATOM 2123 O O . PRO B 1 104 ? 6.77 -6.785 -3.408 1 93.81 104 PRO B O 1
ATOM 2126 N N . ASN B 1 105 ? 6.742 -7.785 -5.418 1 95.94 105 ASN B N 1
ATOM 2127 C CA . ASN B 1 105 ? 5.59 -7.016 -5.871 1 95.94 105 ASN B CA 1
ATOM 2128 C C . ASN B 1 105 ? 4.676 -7.848 -6.766 1 95.94 105 ASN B C 1
ATOM 2130 O O . ASN B 1 105 ? 4.992 -8.992 -7.09 1 95.94 105 ASN B O 1
ATOM 2134 N N . ILE B 1 106 ? 3.592 -7.285 -7.137 1 98 106 ILE B N 1
ATOM 2135 C CA . ILE B 1 106 ? 2.555 -8.008 -7.863 1 98 106 ILE B CA 1
ATOM 2136 C C . ILE B 1 106 ? 3.07 -8.398 -9.242 1 98 106 ILE B C 1
ATOM 2138 O O . ILE B 1 106 ? 2.693 -9.445 -9.781 1 98 106 ILE B O 1
ATOM 2142 N N . GLY B 1 107 ? 3.938 -7.57 -9.789 1 97.5 107 GLY B N 1
ATOM 2143 C CA . GLY B 1 107 ? 4.492 -7.906 -11.086 1 97.5 107 GLY B CA 1
ATOM 2144 C C . GLY B 1 107 ? 5.309 -9.188 -11.078 1 97.5 107 GLY B C 1
ATOM 2145 O O . GLY B 1 107 ? 5.129 -10.047 -11.945 1 97.5 107 GLY B O 1
ATOM 2146 N N . GLN B 1 108 ? 6.129 -9.336 -10.125 1 97.38 108 GLN B N 1
ATOM 2147 C CA . GLN B 1 108 ? 6.941 -10.539 -9.984 1 97.38 108 GLN B CA 1
ATOM 2148 C C . GLN B 1 108 ? 6.074 -11.75 -9.656 1 97.38 108 GLN B C 1
ATOM 2150 O O . GLN B 1 108 ? 6.297 -12.836 -10.188 1 97.38 108 GLN B O 1
ATOM 2155 N N . MET B 1 109 ? 5.148 -11.547 -8.805 1 98.06 109 MET B N 1
ATOM 2156 C CA . MET B 1 109 ? 4.254 -12.625 -8.406 1 98.06 109 MET B CA 1
ATOM 2157 C C . MET B 1 109 ? 3.432 -13.117 -9.594 1 98.06 109 MET B C 1
ATOM 2159 O O . MET B 1 109 ? 3.299 -14.32 -9.812 1 98.06 109 MET B O 1
ATOM 2163 N N . SER B 1 110 ? 2.883 -12.156 -10.312 1 98 110 SER B N 1
ATOM 2164 C CA . SER B 1 110 ? 2.102 -12.484 -11.5 1 98 110 SER B CA 1
ATOM 2165 C C . SER B 1 110 ? 2.941 -13.25 -12.523 1 98 110 SER B C 1
ATOM 2167 O O . SER B 1 110 ? 2.475 -14.219 -13.117 1 98 110 SER B O 1
ATOM 2169 N N . GLN B 1 111 ? 4.109 -12.828 -12.719 1 97.62 111 GLN B N 1
ATOM 2170 C CA . GLN B 1 111 ? 5.012 -13.516 -13.641 1 97.62 111 GLN B CA 1
ATOM 2171 C C . GLN B 1 111 ? 5.289 -14.945 -13.172 1 97.62 111 GLN B C 1
ATOM 2173 O O . GLN B 1 111 ? 5.242 -15.883 -13.977 1 97.62 111 GLN B O 1
ATOM 2178 N N . PHE B 1 112 ? 5.59 -15.086 -11.953 1 98.06 112 PHE B N 1
ATOM 2179 C CA . PHE B 1 112 ? 5.859 -16.391 -11.352 1 98.06 112 PHE B CA 1
ATOM 2180 C C . PHE B 1 112 ? 4.691 -17.344 -11.578 1 98.06 112 PHE B C 1
ATOM 2182 O O . PHE B 1 112 ? 4.879 -18.453 -12.086 1 98.06 112 PHE B O 1
ATOM 2189 N N . ILE B 1 113 ? 3.492 -16.953 -11.227 1 97.62 113 ILE B N 1
ATOM 2190 C CA . ILE B 1 113 ? 2.33 -17.844 -11.281 1 97.62 113 ILE B CA 1
ATOM 2191 C C . ILE B 1 113 ? 1.981 -18.141 -12.734 1 97.62 113 ILE B C 1
ATOM 2193 O O . ILE B 1 113 ? 1.559 -19.266 -13.055 1 97.62 113 ILE B O 1
ATOM 2197 N N . THR B 1 114 ? 2.115 -17.141 -13.586 1 96.94 114 THR B N 1
ATOM 2198 C CA . THR B 1 114 ? 1.856 -17.359 -15.008 1 96.94 114 THR B CA 1
ATOM 2199 C C . THR B 1 114 ? 2.777 -18.438 -15.57 1 96.94 114 THR B C 1
ATOM 2201 O O . THR B 1 114 ? 2.324 -19.328 -16.281 1 96.94 114 THR B O 1
ATOM 2204 N N . GLU B 1 115 ? 4.004 -18.359 -15.227 1 96.38 115 GLU B N 1
ATOM 2205 C CA . GLU B 1 115 ? 4.969 -19.344 -15.688 1 96.38 115 GLU B CA 1
ATOM 2206 C C . GLU B 1 115 ? 4.613 -20.734 -15.172 1 96.38 115 GLU B C 1
ATOM 2208 O O . GLU B 1 115 ? 4.68 -21.719 -15.922 1 96.38 115 GLU B O 1
ATOM 2213 N N . LYS B 1 116 ? 4.242 -20.812 -13.938 1 95.81 116 LYS B N 1
ATOM 2214 C CA . LYS B 1 116 ? 3.885 -22.094 -13.344 1 95.81 116 LYS B CA 1
ATOM 2215 C C . LYS B 1 116 ? 2.592 -22.641 -13.945 1 95.81 116 LYS B C 1
ATOM 2217 O O . LYS B 1 116 ? 2.471 -23.844 -14.188 1 95.81 116 LYS B O 1
ATOM 2222 N N . ALA B 1 117 ? 1.664 -21.75 -14.164 1 94.81 117 ALA B N 1
ATOM 2223 C CA . ALA B 1 117 ? 0.392 -22.156 -14.758 1 94.81 117 ALA B CA 1
ATOM 2224 C C . ALA B 1 117 ? 0.591 -22.672 -16.188 1 94.81 117 ALA B C 1
ATOM 2226 O O . ALA B 1 117 ? -0.007 -23.672 -16.578 1 94.81 117 ALA B O 1
ATOM 2227 N N . MET B 1 118 ? 1.442 -22.016 -16.953 1 92.81 118 MET B N 1
ATOM 2228 C CA . MET B 1 118 ? 1.729 -22.422 -18.328 1 92.81 118 MET B CA 1
ATOM 2229 C C . MET B 1 118 ? 2.43 -23.781 -18.344 1 92.81 118 MET B C 1
ATOM 2231 O O . MET B 1 118 ? 2.115 -24.625 -19.188 1 92.81 118 MET B O 1
ATOM 2235 N N . ALA B 1 119 ? 3.338 -24 -17.453 1 90.06 119 ALA B N 1
ATOM 2236 C CA . ALA B 1 119 ? 4.047 -25.281 -17.359 1 90.06 119 ALA B CA 1
ATOM 2237 C C . ALA B 1 119 ? 3.098 -26.406 -16.969 1 90.06 119 ALA B C 1
ATOM 2239 O O . ALA B 1 119 ? 3.178 -27.5 -17.531 1 90.06 119 ALA B O 1
ATOM 2240 N N . ALA B 1 120 ? 2.236 -26.172 -16.094 1 86.12 120 ALA B N 1
ATOM 2241 C CA . ALA B 1 120 ? 1.305 -27.188 -15.602 1 86.12 120 ALA B CA 1
ATOM 2242 C C . ALA B 1 120 ? 0.268 -27.531 -16.672 1 86.12 120 ALA B C 1
ATOM 2244 O O . ALA B 1 120 ? -0.251 -28.641 -16.703 1 86.12 120 ALA B O 1
ATOM 2245 N N . ASN B 1 121 ? 0.017 -26.609 -17.453 1 83.31 121 ASN B N 1
ATOM 2246 C CA . ASN B 1 121 ? -1.039 -26.797 -18.438 1 83.31 121 ASN B CA 1
ATOM 2247 C C . ASN B 1 121 ? -0.466 -27.109 -19.812 1 83.31 121 ASN B C 1
ATOM 2249 O O . ASN B 1 121 ? -1.205 -27.172 -20.797 1 83.31 121 ASN B O 1
ATOM 2253 N N . ASP B 1 122 ? 0.863 -27.281 -19.734 1 77 122 ASP B N 1
ATOM 2254 C CA . ASP B 1 122 ? 1.494 -27.672 -21 1 77 122 ASP B CA 1
ATOM 2255 C C . ASP B 1 122 ? 1.065 -29.078 -21.406 1 77 122 ASP B C 1
ATOM 2257 O O . ASP B 1 122 ? 1.168 -30.031 -20.625 1 77 122 ASP B O 1
ATOM 2261 N N . PRO B 1 123 ? 0.321 -29.188 -22.516 1 71.56 123 PRO B N 1
ATOM 2262 C CA . PRO B 1 123 ? -0.188 -30.484 -23 1 71.56 123 PRO B CA 1
ATOM 2263 C C . PRO B 1 123 ? 0.898 -31.547 -23.109 1 71.56 123 PRO B C 1
ATOM 2265 O O . PRO B 1 123 ? 0.609 -32.75 -22.984 1 71.56 123 PRO B O 1
ATOM 2268 N N . VAL B 1 124 ? 2.072 -31.125 -23.469 1 66.56 124 VAL B N 1
ATOM 2269 C CA . VAL B 1 124 ? 3.133 -32.094 -23.688 1 66.56 124 VAL B CA 1
ATOM 2270 C C . VAL B 1 124 ? 3.703 -32.562 -22.344 1 66.56 124 VAL B C 1
ATOM 2272 O O . VAL B 1 124 ? 3.881 -33.75 -22.094 1 66.56 124 VAL B O 1
ATOM 2275 N N . PHE B 1 125 ? 3.955 -31.719 -21.453 1 57.56 125 PHE B N 1
ATOM 2276 C CA . PHE B 1 125 ? 4.719 -32 -20.25 1 57.56 125 PHE B CA 1
ATOM 2277 C C . PHE B 1 125 ? 3.842 -31.859 -19 1 57.56 125 PHE B C 1
ATOM 2279 O O . PHE B 1 125 ? 4.262 -32.219 -17.906 1 57.56 125 PHE B O 1
ATOM 2286 N N . GLY B 1 126 ? 2.605 -31.328 -19.094 1 57.22 126 GLY B N 1
ATOM 2287 C CA . GLY B 1 126 ? 1.79 -30.969 -17.953 1 57.22 126 GLY B CA 1
ATOM 2288 C C . GLY B 1 126 ? 1.453 -32.156 -17.062 1 57.22 126 GLY B C 1
ATOM 2289 O O . GLY B 1 126 ? 1.32 -32 -15.852 1 57.22 126 GLY B O 1
ATOM 2290 N N . ASP B 1 127 ? 1.257 -33.25 -17.641 1 56.78 127 ASP B N 1
ATOM 2291 C CA . ASP B 1 127 ? 0.916 -34.469 -16.922 1 56.78 127 ASP B CA 1
ATOM 2292 C C . ASP B 1 127 ? 2.084 -34.938 -16.047 1 56.78 127 ASP B C 1
ATOM 2294 O O . ASP B 1 127 ? 1.895 -35.688 -15.102 1 56.78 127 ASP B O 1
ATOM 2298 N N . ILE B 1 128 ? 3.234 -34.562 -16.453 1 52.5 128 ILE B N 1
ATOM 2299 C CA . ILE B 1 128 ? 4.391 -35.062 -15.711 1 52.5 128 ILE B CA 1
ATOM 2300 C C . ILE B 1 128 ? 4.371 -34.531 -14.289 1 52.5 128 ILE B C 1
ATOM 2302 O O . ILE B 1 128 ? 4.777 -35.219 -13.344 1 52.5 128 ILE B O 1
ATOM 2306 N N . MET B 1 129 ? 3.902 -33.375 -14.18 1 47.62 129 MET B N 1
ATOM 2307 C CA . MET B 1 129 ? 3.959 -32.75 -12.859 1 47.62 129 MET B CA 1
ATOM 2308 C C . MET B 1 129 ? 2.902 -33.344 -11.93 1 47.62 129 MET B C 1
ATOM 2310 O O . MET B 1 129 ? 3.066 -33.312 -10.711 1 47.62 129 MET B O 1
ATOM 2314 N N . ASP B 1 130 ? 1.761 -33.719 -12.469 1 45.59 130 ASP B N 1
ATOM 2315 C CA . ASP B 1 130 ? 0.703 -34.25 -11.617 1 45.59 130 ASP B CA 1
ATOM 2316 C C . ASP B 1 130 ? 1.102 -35.594 -11.031 1 45.59 130 ASP B C 1
ATOM 2318 O O . ASP B 1 130 ? 0.405 -36.125 -10.164 1 45.59 130 ASP B O 1
ATOM 2322 N N . ASN B 1 131 ? 1.964 -36.375 -11.789 1 41.72 131 ASN B N 1
ATOM 2323 C CA . ASN B 1 131 ? 2.086 -37.781 -11.367 1 41.72 131 ASN B CA 1
ATOM 2324 C C . ASN B 1 131 ? 2.682 -37.875 -9.961 1 41.72 131 ASN B C 1
ATOM 2326 O O . ASN B 1 131 ? 2.926 -39 -9.469 1 41.72 131 ASN B O 1
ATOM 2330 N N . LYS B 1 132 ? 3.521 -36.875 -9.57 1 41.09 132 LYS B N 1
ATOM 2331 C CA . LYS B 1 132 ? 4.273 -37.344 -8.414 1 41.09 132 LYS B CA 1
ATOM 2332 C C . LYS B 1 132 ? 3.377 -37.438 -7.184 1 41.09 132 LYS B C 1
ATOM 2334 O O . LYS B 1 132 ? 3.852 -37.75 -6.086 1 41.09 132 LYS B O 1
ATOM 2339 N N . ASP B 1 133 ? 2.277 -36.781 -7.145 1 36.53 133 ASP B N 1
ATOM 2340 C CA . ASP B 1 133 ? 1.696 -37 -5.824 1 36.53 133 ASP B CA 1
ATOM 2341 C C . ASP B 1 133 ? 1.247 -38.469 -5.648 1 36.53 133 ASP B C 1
ATOM 2343 O O . ASP B 1 133 ? 0.442 -38.75 -4.77 1 36.53 133 ASP B O 1
ATOM 2347 N N . SER B 1 134 ? 1.284 -39.344 -6.684 1 34.03 134 SER B N 1
ATOM 2348 C CA . SER B 1 134 ? 0.918 -40.688 -6.242 1 34.03 134 SER B CA 1
ATOM 2349 C C . SER B 1 134 ? 1.779 -41.125 -5.066 1 34.03 134 SER B C 1
ATOM 2351 O O . SER B 1 134 ? 2.852 -40.562 -4.824 1 34.03 134 SER B O 1
ATOM 2353 N N . THR B 1 135 ? 1.711 -42.438 -4.402 1 31.89 135 THR B N 1
ATOM 2354 C CA . THR B 1 135 ? 2.07 -43.062 -3.133 1 31.89 135 THR B CA 1
ATOM 2355 C C . THR B 1 135 ? 3.58 -43 -2.92 1 31.89 135 THR B C 1
ATOM 2357 O O . THR B 1 135 ? 4.066 -43.312 -1.826 1 31.89 135 THR B O 1
ATOM 2360 N N . LYS B 1 136 ? 4.652 -43.438 -3.873 1 34.34 136 LYS B N 1
ATOM 2361 C CA . LYS B 1 136 ? 5.758 -44.156 -3.229 1 34.34 136 LYS B CA 1
ATOM 2362 C C . LYS B 1 136 ? 6.66 -43.156 -2.469 1 34.34 136 LYS B C 1
ATOM 2364 O O . LYS B 1 136 ? 6.785 -42 -2.848 1 34.34 136 LYS B O 1
ATOM 2369 N N . ASN B 1 137 ? 7.32 -43.438 -1.181 1 31.92 137 ASN B N 1
ATOM 2370 C CA . ASN B 1 137 ? 8.242 -43.031 -0.127 1 31.92 137 ASN B CA 1
ATOM 2371 C C . ASN B 1 137 ? 9.523 -42.438 -0.703 1 31.92 137 ASN B C 1
ATOM 2373 O O . ASN B 1 137 ? 10.562 -42.406 -0.045 1 31.92 137 ASN B O 1
ATOM 2377 N N . GLU B 1 138 ? 9.727 -42.25 -2.119 1 31.05 138 GLU B N 1
ATOM 2378 C CA . GLU B 1 138 ? 11.156 -42.031 -2.336 1 31.05 138 GLU B CA 1
ATOM 2379 C C . GLU B 1 138 ? 11.547 -40.625 -1.908 1 31.05 138 GLU B C 1
ATOM 2381 O O . GLU B 1 138 ? 10.727 -39.688 -1.959 1 31.05 138 GLU B O 1
ATOM 2386 N N . LYS B 1 139 ? 12.734 -40.406 -1.26 1 33.59 139 LYS B N 1
ATOM 2387 C CA . LYS B 1 139 ? 13.461 -39.312 -0.61 1 33.59 139 LYS B CA 1
ATOM 2388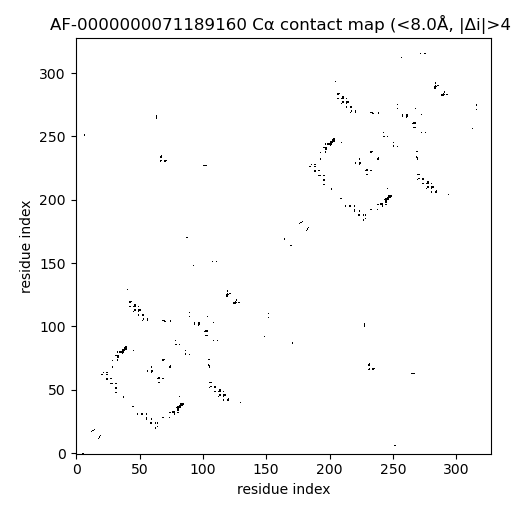 C C . LYS B 1 139 ? 13.625 -38.125 -1.548 1 33.59 139 LYS B C 1
ATOM 2390 O O . LYS B 1 139 ? 14.039 -38.281 -2.699 1 33.59 139 LYS B O 1
ATOM 2395 N N . PRO B 1 140 ? 12.93 -37 -1.366 1 34.66 140 PRO B N 1
ATOM 2396 C CA . PRO B 1 140 ? 12.805 -35.719 -2.074 1 34.66 140 PRO B CA 1
ATOM 2397 C C . PRO B 1 140 ? 14.156 -35.031 -2.32 1 34.66 140 PRO B C 1
ATOM 2399 O O . PRO B 1 140 ? 14.359 -33.875 -1.936 1 34.66 140 PRO B O 1
ATOM 2402 N N . ARG B 1 141 ? 15.219 -35.719 -2.742 1 29.81 141 ARG B N 1
ATOM 2403 C CA . ARG B 1 141 ? 16.469 -34.969 -2.76 1 29.81 141 ARG B CA 1
ATOM 2404 C C . ARG B 1 141 ? 16.484 -33.938 -3.879 1 29.81 141 ARG B C 1
ATOM 2406 O O . ARG B 1 141 ? 17.547 -33.562 -4.395 1 29.81 141 ARG B O 1
ATOM 2413 N N . GLN B 1 142 ? 15.422 -33.625 -4.668 1 30.25 142 GLN B N 1
ATOM 2414 C CA . GLN B 1 142 ? 15.828 -32.875 -5.855 1 30.25 142 GLN B CA 1
ATOM 2415 C C . GLN B 1 142 ? 16.25 -31.469 -5.496 1 30.25 142 GLN B C 1
ATOM 2417 O O . GLN B 1 142 ? 15.547 -30.781 -4.758 1 30.25 142 GLN B O 1
ATOM 2422 N N . LYS B 1 143 ? 17.484 -31.078 -5.605 1 31 143 LYS B N 1
ATOM 2423 C CA . LYS B 1 143 ? 18.219 -29.812 -5.516 1 31 143 LYS B CA 1
ATOM 2424 C C . LYS B 1 143 ? 17.641 -28.766 -6.441 1 31 143 LYS B C 1
ATOM 2426 O O . LYS B 1 143 ? 17.406 -29.031 -7.625 1 31 143 LYS B O 1
ATOM 2431 N N . PHE B 1 144 ? 16.859 -27.828 -6.016 1 30.7 144 PHE B N 1
ATOM 2432 C CA . PHE B 1 144 ? 16.297 -26.656 -6.668 1 30.7 144 PHE B CA 1
ATOM 2433 C C . PHE B 1 144 ? 17.375 -25.844 -7.367 1 30.7 144 PHE B C 1
ATOM 2435 O O . PHE B 1 144 ? 18.391 -25.5 -6.75 1 30.7 144 PHE B O 1
ATOM 2442 N N . ARG B 1 145 ? 17.562 -25.953 -8.75 1 28.59 145 ARG B N 1
ATOM 2443 C CA . ARG B 1 145 ? 18.531 -25.234 -9.578 1 28.59 145 ARG B CA 1
ATOM 2444 C C . ARG B 1 145 ? 18.234 -23.734 -9.586 1 28.59 145 ARG B C 1
ATOM 2446 O O . ARG B 1 145 ? 17.078 -23.328 -9.719 1 28.59 145 ARG B O 1
ATOM 2453 N N . PRO B 1 146 ? 19.156 -22.797 -9.305 1 34.69 146 PRO B N 1
ATOM 2454 C CA . PRO B 1 146 ? 19.203 -21.328 -9.258 1 34.69 146 PRO B CA 1
ATOM 2455 C C . PRO B 1 146 ? 18.797 -20.672 -10.57 1 34.69 146 PRO B C 1
ATOM 2457 O O . PRO B 1 146 ? 18.609 -19.453 -10.633 1 34.69 146 PRO B O 1
ATOM 2460 N N . GLU B 1 147 ? 18.656 -21.328 -11.688 1 35.88 147 GLU B N 1
ATOM 2461 C CA . GLU B 1 147 ? 18.547 -20.688 -12.992 1 35.88 147 GLU B CA 1
ATOM 2462 C C . GLU B 1 147 ? 17.219 -19.938 -13.133 1 35.88 147 GLU B C 1
ATOM 2464 O O . GLU B 1 147 ? 17.078 -19.062 -13.992 1 35.88 147 GLU B O 1
ATOM 2469 N N . CYS B 1 148 ? 16.188 -20.359 -12.445 1 35.81 148 CYS B N 1
ATOM 2470 C CA . CYS B 1 148 ? 14.93 -19.672 -12.68 1 35.81 148 CYS B CA 1
ATOM 2471 C C . CYS B 1 148 ? 14.977 -18.234 -12.156 1 35.81 148 CYS B C 1
ATOM 2473 O O . CYS B 1 148 ? 14.211 -17.391 -12.602 1 35.81 148 CYS B O 1
ATOM 2475 N N . LEU B 1 149 ? 15.719 -18 -11.148 1 41 149 LEU B N 1
ATOM 2476 C CA . LEU B 1 1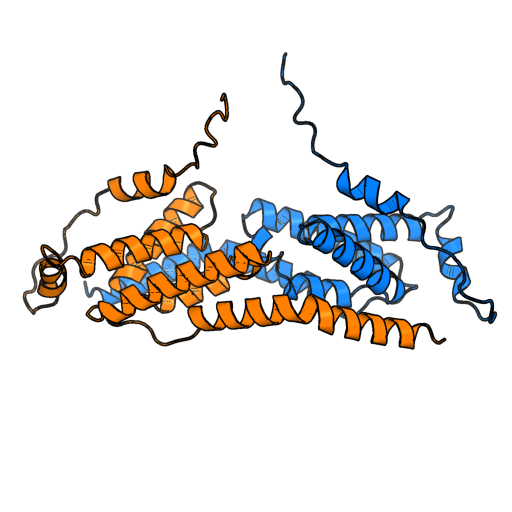49 ? 15.797 -16.656 -10.586 1 41 149 LEU B CA 1
ATOM 2477 C C . LEU B 1 149 ? 16.328 -15.664 -11.617 1 41 149 LEU B C 1
ATOM 2479 O O . LEU B 1 149 ? 15.883 -14.523 -11.68 1 41 149 LEU B O 1
ATOM 2483 N N . GLU B 1 150 ? 17.219 -15.977 -12.492 1 45.72 150 GLU B N 1
ATOM 2484 C CA . GLU B 1 150 ? 17.859 -15.062 -13.43 1 45.72 150 GLU B CA 1
ATOM 2485 C C . GLU B 1 150 ? 16.875 -14.547 -14.469 1 45.72 150 GLU B C 1
ATOM 2487 O O . GLU B 1 150 ? 16.938 -13.383 -14.875 1 45.72 150 GLU B O 1
ATOM 2492 N N . ARG B 1 151 ? 15.961 -15.352 -14.836 1 42.84 151 ARG B N 1
ATOM 2493 C CA . ARG B 1 151 ? 15.055 -14.922 -15.891 1 42.84 151 ARG B CA 1
ATOM 2494 C C . ARG B 1 151 ? 14.086 -13.859 -15.383 1 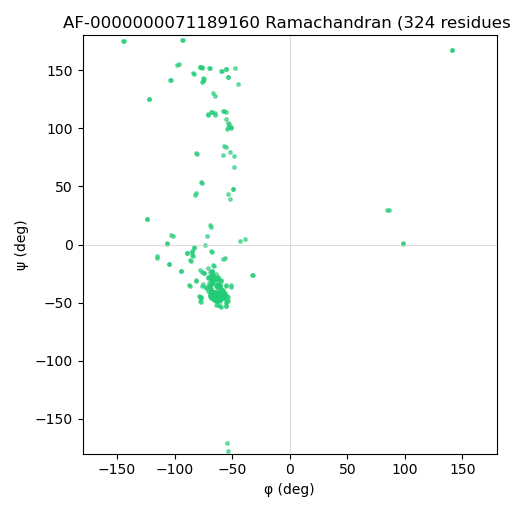42.84 151 ARG B C 1
ATOM 2496 O O . ARG B 1 151 ? 13.766 -12.914 -16.109 1 42.84 151 ARG B O 1
ATOM 2503 N N . ILE B 1 152 ? 13.672 -14.031 -14.195 1 42.88 152 ILE B N 1
ATOM 2504 C CA . ILE B 1 152 ? 12.711 -13.07 -13.672 1 42.88 152 ILE B CA 1
ATOM 2505 C C . ILE B 1 152 ? 13.398 -11.727 -13.438 1 42.88 152 ILE B C 1
ATOM 2507 O O . ILE B 1 152 ? 12.828 -10.672 -13.719 1 42.88 152 ILE B O 1
ATOM 2511 N N . LEU B 1 153 ? 14.578 -11.695 -13.055 1 45.41 153 LEU B N 1
ATOM 2512 C CA . LEU B 1 153 ? 15.305 -10.469 -12.758 1 45.41 153 LEU B CA 1
ATOM 2513 C C . LEU B 1 153 ? 15.734 -9.766 -14.047 1 45.41 153 LEU B C 1
ATOM 2515 O O . LEU B 1 153 ? 15.914 -8.547 -14.062 1 45.41 153 LEU B O 1
ATOM 2519 N N . ALA B 1 154 ? 15.883 -10.359 -15.195 1 41.94 154 ALA B N 1
ATOM 2520 C CA . ALA B 1 154 ? 16.469 -9.82 -16.422 1 41.94 154 ALA B CA 1
ATOM 2521 C C . ALA B 1 154 ? 15.445 -9.016 -17.219 1 41.94 154 ALA B C 1
ATOM 2523 O O . ALA B 1 154 ? 15.758 -8.469 -18.266 1 41.94 154 ALA B O 1
ATOM 2524 N N . SER B 1 155 ? 14.195 -9.016 -16.906 1 33.09 155 SER B N 1
ATOM 2525 C CA . SER B 1 155 ? 13.297 -8.312 -17.812 1 33.09 155 SER B CA 1
ATOM 2526 C C . SER B 1 155 ? 13.391 -6.801 -17.625 1 33.09 155 SER B C 1
ATOM 2528 O O . SER B 1 155 ? 12.672 -6.223 -16.812 1 33.09 155 SER B O 1
ATOM 2530 N N . ARG B 1 156 ? 14.531 -6.164 -17.672 1 35 156 ARG B N 1
ATOM 2531 C CA . ARG B 1 156 ? 14.547 -4.711 -17.812 1 35 156 ARG B CA 1
ATOM 2532 C C . ARG B 1 156 ? 13.961 -4.277 -19.156 1 35 156 ARG B C 1
ATOM 2534 O O . ARG B 1 156 ? 14.375 -4.766 -20.203 1 35 156 ARG B O 1
ATOM 2541 N N . PRO B 1 157 ? 12.781 -3.584 -19.125 1 32.78 157 PRO B N 1
ATOM 2542 C CA . PRO B 1 157 ? 12.289 -3.107 -20.422 1 32.78 157 PRO B CA 1
ATOM 2543 C C . PRO B 1 157 ? 13.336 -2.287 -21.188 1 32.78 157 PRO B C 1
ATOM 2545 O O . PRO B 1 157 ? 13.984 -1.416 -20.594 1 32.78 157 PRO B O 1
ATOM 2548 N N . ARG B 1 158 ? 14 -2.801 -22.234 1 28.64 158 ARG B N 1
ATOM 2549 C CA . ARG B 1 158 ? 14.852 -2.051 -23.156 1 28.64 158 ARG B CA 1
ATOM 2550 C C . ARG B 1 158 ? 14.07 -0.916 -23.812 1 28.64 158 ARG B C 1
ATOM 2552 O O . ARG B 1 158 ? 13.047 -1.153 -24.469 1 28.64 158 ARG B O 1
ATOM 2559 N N . PHE B 1 159 ? 13.883 0.339 -23.25 1 30.92 159 PHE B N 1
ATOM 2560 C CA . PHE B 1 159 ? 13.469 1.542 -23.969 1 30.92 159 PHE B CA 1
ATOM 2561 C C . PHE B 1 159 ? 14.312 1.74 -25.234 1 30.92 159 PHE B C 1
ATOM 2563 O O . PHE B 1 159 ? 15.492 2.066 -25.141 1 30.92 159 PHE B O 1
ATOM 2570 N N . GLY B 1 160 ? 14.211 0.91 -26.172 1 26.56 160 GLY B N 1
ATOM 2571 C CA . GLY B 1 160 ? 14.867 1.092 -27.453 1 26.56 160 GLY B CA 1
ATOM 2572 C C . GLY B 1 160 ? 14.672 2.48 -28.031 1 26.56 160 GLY B C 1
ATOM 2573 O O . GLY B 1 160 ? 13.758 3.201 -27.641 1 26.56 160 GLY B O 1
ATOM 2574 N N . ASP B 1 161 ? 15.688 2.92 -28.859 1 31.02 161 ASP B N 1
ATOM 2575 C CA . ASP B 1 161 ? 16.125 4.031 -29.703 1 31.02 161 ASP B CA 1
ATOM 2576 C C . ASP B 1 161 ? 15.094 4.328 -30.797 1 31.02 161 ASP B C 1
ATOM 2578 O O . ASP B 1 161 ? 14.844 3.494 -31.656 1 31.02 161 ASP B O 1
ATOM 2582 N N . LEU B 1 162 ? 13.953 5.008 -30.5 1 29.14 162 LEU B N 1
ATOM 2583 C CA . LEU B 1 162 ? 13.195 5.586 -31.609 1 29.14 162 LEU B CA 1
ATOM 2584 C C . LEU B 1 162 ? 14.109 6.391 -32.531 1 29.14 162 LEU B C 1
ATOM 2586 O O . LEU B 1 162 ? 13.773 7.512 -32.906 1 29.14 162 LEU B O 1
ATOM 2590 N N . GLN B 1 163 ? 15.258 5.871 -32.938 1 23.67 163 GLN B N 1
ATOM 2591 C CA . GLN B 1 163 ? 15.969 6.586 -33.969 1 23.67 163 GLN B CA 1
ATOM 2592 C C . GLN B 1 163 ? 15.219 6.492 -35.312 1 23.67 163 GLN B C 1
ATOM 2594 O O . GLN B 1 163 ? 15.648 7.07 -36.312 1 23.67 163 GLN B O 1
ATOM 2599 N N . GLY B 1 164 ? 13.914 6.141 -35.625 1 24.3 164 GLY B N 1
ATOM 2600 C CA . GLY B 1 164 ? 13.695 6.559 -37 1 24.3 164 GLY B CA 1
ATOM 2601 C C . GLY B 1 164 ? 13.516 8.055 -37.156 1 24.3 164 GLY B C 1
ATOM 2602 O O . GLY B 1 164 ? 13.242 8.758 -36.156 1 24.3 164 GLY B O 1
#

Radius of gyration: 24.86 Å; Cα contacts (8 Å, |Δi|>4): 232; chains: 2; bounding box: 58×83×56 Å

Secondary structure (DSSP, 8-state):
--HHHHHHHHHHHHHHHHHHHHHHHHHHHHHHHSSPPPPTT-HHHHHHHHHHHHHHHHHHHHTT-HHHH-SHHHHHHHHTTS-HHHHHHHHHHHHHHHHTT----HHHHHHHHHHHHHHHT-TTTHHHHHGGGSS----------THHHHHHHT----------/--HHHHHHHHHHHHHHHHHHHHHHHHHHHHHHHSSPPPPTT-HHHHHHHHHHHHHHHHHHHHHT-HHHH-SHHHHHHHHTTS-HHHHHHHHHHHHHHHHTT----HHHHHHHHHHHHHHHT-TTTHHHHHGGGSS----------THHHHHHHT----------

Nearest PDB structures (foldseek):
  3fzf-assembly2_B  TM=2.756E-01  e=4.371E+00  Homo sapiens
  3fzh-assembly2_B  TM=2.287E-01  e=4.371E+00  Homo sapiens
  5aqt-assembly1_B  TM=2.287E-01  e=7.080E+00  Homo sapiens
  3fzf-assembly2_B  TM=2.755E-01  e=4.433E+00  Homo sapiens
  3fzh-assembly2_B  TM=2.195E-01  e=4.933E+00  Homo sapiens